Protein AF-A0A838E2X2-F1 (afdb_monomer)

Foldseek 3Di:
DDFWDKFKFFFAAWPDADLQQQWTWTWGQGPVRDTAIEIESHPLDFGLKIKIFTFDWDQDPPPGIHTYGPDIDTDQHQALVSQLRRQQRCQQPLGHSVLSNQQCVVCPSCSLVCLAPPLVCSVVGPPQDPVSSVSRNVSSVLSVLLVVQQVVCVVLVHRSSLSSQLCVQQRSCSVVCCVVALLVCQVRGPPRHLVNSVSSNVSVPHDLPHPSNLVSLLVRLVVVCVVVVDPDDDPVVSVVSSVVVSD

Mean predicted aligned error: 6.91 Å

Secondary structure (DSSP, 8-state):
-PPPEEEEEEEEEEEEE-TTT-EEEEEEEETTS-EEEEEEE-TT--TT-EEEEEEEEEEETTTEEEEEEEEEEEE---SHHHHHHHHTTS-STT--HHHHHHHHHHHGGGHHHHHHH-GGGGGGSTT--HHHHHHHHHHHHHHHHHHHHHHHHHTTT--HHHHHHHHHHHGGGHHHHHHH-TTHHHHHSTT--HHHHHHHHHHTT--TT-HHHHHHHHHHHHHHHHHTT-S---HHHHHHHHHHHH-

Radius of gyration: 22.36 Å; Cα contacts (8 Å, |Δi|>4): 395; chains: 1; bounding box: 57×38×61 Å

pLDDT: mean 89.65, std 6.84, range [52.56, 96.81]

Nearest PDB structures (foldseek):
  3gp8-assembly1_A  TM=7.313E-01  e=3.331E-03  Deinococcus radiodurans R1 = ATCC 13939 = DSM 20539
  3kdf-assembly3_D  TM=8.125E-01  e=1.369E-02  Homo sapiens
  6d6r-assembly1_K  TM=5.137E-01  e=3.383E-01  Homo sapiens
  6h25-assembly1_J  TM=5.020E-01  e=1.317E+00  Homo sapiens

Sequence (247 aa):
MQELDTLTGTIERFLYQSDENGFAVFVLQASNKNTITVKGCLPSIQAGQEVHLKGTWVFHAKFGRQFEAKHCVSILPTTLVGLKKYLGSGLIKGIGPTYAEKLVAYFGTDILSIIEQSPQRLHEIEGIGEKRVEQIATAWKEQKDIANLMVFLQERDITPGLAAKIYKKYRHESIAVLHENPYRIADDIWGIGFKKADEVAIKLGFKLHAPQRVASGILYAISTATQQGHLYVELLDLKKKTLELLE

Solvent-accessible surface area (backbone atoms only — not comparable to full-atom values): 13351 Å² total; per-residue (Å²): 131,86,82,62,50,76,49,54,29,32,30,67,43,74,80,44,74,43,94,70,41,20,39,32,31,30,37,29,39,28,84,86,74,47,77,41,44,35,36,33,56,54,57,89,72,55,31,25,21,38,35,45,32,34,24,47,84,43,76,39,98,90,75,43,72,30,37,40,41,78,42,75,50,77,41,84,46,74,44,67,69,19,38,28,38,38,39,27,64,55,74,31,48,82,28,46,54,70,50,15,48,52,46,37,72,73,47,44,72,48,41,66,58,33,48,72,76,42,33,73,58,54,53,80,41,93,92,40,50,70,73,44,36,54,41,32,40,51,31,46,50,54,52,49,48,52,44,51,50,48,52,62,36,47,79,45,75,41,54,45,36,58,48,45,48,47,39,71,75,43,49,85,45,35,65,58,45,49,72,75,48,32,54,51,49,29,78,76,34,93,96,34,44,62,70,60,20,47,55,51,28,48,54,74,66,52,58,91,80,33,68,68,56,53,52,49,40,47,52,49,50,51,52,53,40,44,75,73,69,43,93,72,76,58,70,69,60,49,51,51,55,25,49,69,70,69,109

Structure (mmCIF, N/CA/C/O backbone):
data_AF-A0A838E2X2-F1
#
_entry.id   AF-A0A838E2X2-F1
#
loop_
_atom_site.group_PDB
_atom_site.id
_atom_site.type_symbol
_atom_site.label_atom_id
_atom_site.label_alt_id
_atom_site.label_comp_id
_atom_site.label_asym_id
_atom_site.label_entity_id
_atom_site.label_seq_id
_atom_site.pdbx_PDB_ins_code
_atom_site.Cartn_x
_atom_site.Cartn_y
_atom_site.Cartn_z
_atom_site.occupancy
_atom_site.B_iso_or_equiv
_atom_site.auth_seq_id
_atom_site.auth_comp_id
_atom_site.auth_asym_id
_atom_site.auth_atom_id
_atom_site.pdbx_PDB_model_num
ATOM 1 N N . MET A 1 1 ? 16.261 -22.387 3.486 1.00 52.56 1 MET A N 1
ATOM 2 C CA . MET A 1 1 ? 15.183 -21.375 3.460 1.00 52.56 1 MET A CA 1
ATOM 3 C C . MET A 1 1 ? 14.820 -21.107 4.914 1.00 52.56 1 MET A C 1
ATOM 5 O O . MET A 1 1 ? 14.514 -22.073 5.595 1.00 52.56 1 MET A O 1
ATOM 9 N N . GLN A 1 2 ? 15.004 -19.888 5.435 1.00 58.94 2 GLN A N 1
ATOM 10 C CA . GLN A 1 2 ? 14.629 -19.584 6.827 1.00 58.94 2 GLN A CA 1
ATOM 11 C C . GLN A 1 2 ? 13.121 -19.785 6.987 1.00 58.94 2 GLN A C 1
ATOM 13 O O . GLN A 1 2 ? 12.348 -19.251 6.191 1.00 58.94 2 GLN A O 1
ATOM 18 N N . GLU A 1 3 ? 12.728 -20.572 7.980 1.00 79.81 3 GLU A N 1
ATOM 19 C CA . GLU A 1 3 ? 11.329 -20.785 8.325 1.00 79.81 3 GLU A CA 1
ATOM 20 C C . GLU A 1 3 ? 10.749 -19.468 8.857 1.00 79.81 3 GLU A C 1
ATOM 22 O O . GLU A 1 3 ? 11.378 -18.789 9.671 1.00 79.81 3 GLU A O 1
ATOM 27 N N . LEU A 1 4 ? 9.606 -19.047 8.311 1.00 89.31 4 LEU A N 1
ATOM 28 C CA . LEU A 1 4 ? 8.936 -17.821 8.737 1.00 89.31 4 LEU A CA 1
ATOM 29 C C . LEU A 1 4 ? 7.942 -18.157 9.840 1.00 89.31 4 LEU A C 1
ATOM 31 O O . LEU A 1 4 ? 7.063 -18.997 9.649 1.00 89.31 4 LEU A O 1
ATOM 35 N N . ASP A 1 5 ? 8.037 -17.434 10.948 1.00 93.31 5 ASP A N 1
ATOM 36 C CA . ASP A 1 5 ? 7.065 -17.503 12.029 1.00 93.31 5 ASP A CA 1
ATOM 37 C C . ASP A 1 5 ? 5.741 -16.863 11.596 1.00 93.31 5 ASP A C 1
ATOM 39 O O . ASP A 1 5 ? 5.721 -15.895 10.826 1.00 93.31 5 ASP A O 1
ATOM 43 N N . THR A 1 6 ? 4.629 -17.370 12.125 1.00 93.06 6 THR A N 1
ATOM 44 C CA . THR A 1 6 ? 3.288 -16.802 11.928 1.00 93.06 6 THR A CA 1
ATOM 45 C C . THR A 1 6 ? 2.804 -16.078 13.174 1.00 93.06 6 THR A C 1
ATOM 47 O O . THR A 1 6 ? 2.962 -16.584 14.286 1.00 93.06 6 THR A O 1
ATOM 50 N N . LEU A 1 7 ? 2.147 -14.932 12.994 1.00 92.62 7 LEU A N 1
ATOM 51 C CA . LEU A 1 7 ? 1.546 -14.173 14.086 1.00 92.62 7 LEU A CA 1
ATOM 52 C C . LEU A 1 7 ? 0.170 -13.629 13.689 1.00 92.62 7 LEU A C 1
ATOM 54 O O . LEU A 1 7 ? 0.051 -12.971 12.660 1.00 92.62 7 LEU A O 1
ATOM 58 N N . THR A 1 8 ? -0.840 -13.850 14.531 1.00 92.81 8 THR A N 1
ATOM 59 C CA . THR A 1 8 ? -2.197 -13.316 14.341 1.00 92.81 8 THR A CA 1
ATOM 60 C C . THR A 1 8 ? -2.595 -12.425 15.512 1.00 92.81 8 THR A C 1
ATOM 62 O O . THR A 1 8 ? -2.266 -12.711 16.668 1.00 92.81 8 THR A O 1
ATOM 65 N N . GLY A 1 9 ? -3.304 -11.336 15.224 1.00 92.88 9 GLY A N 1
ATOM 66 C CA . GLY A 1 9 ? -3.841 -10.448 16.249 1.00 92.88 9 GLY A CA 1
ATOM 67 C C . GLY A 1 9 ? -4.528 -9.217 15.678 1.00 92.88 9 GLY A C 1
ATOM 68 O O . GLY A 1 9 ? -4.594 -9.025 14.466 1.00 92.88 9 GLY A O 1
ATOM 69 N N . THR A 1 10 ? -5.008 -8.350 16.563 1.00 93.44 10 THR A N 1
ATOM 70 C CA . THR A 1 10 ? -5.652 -7.085 16.191 1.00 93.44 10 THR A CA 1
ATOM 71 C C . THR A 1 10 ? -4.668 -5.927 16.297 1.00 93.44 10 THR A C 1
ATOM 73 O O . THR A 1 10 ? -3.952 -5.800 17.290 1.00 93.44 10 THR A O 1
ATOM 76 N N . ILE A 1 11 ? -4.646 -5.041 15.303 1.00 94.31 11 ILE A N 1
ATOM 77 C CA . ILE A 1 11 ? -3.833 -3.823 15.352 1.00 94.31 11 ILE A CA 1
ATOM 78 C C . ILE A 1 11 ? -4.432 -2.882 16.395 1.00 94.31 11 ILE A C 1
ATOM 80 O O . ILE A 1 11 ? -5.553 -2.392 16.248 1.00 94.31 11 ILE A O 1
ATOM 84 N N . GLU A 1 12 ? -3.682 -2.602 17.454 1.00 91.56 12 GLU A N 1
ATOM 85 C CA . GLU A 1 12 ? -4.153 -1.744 18.531 1.00 91.56 12 GLU A CA 1
ATOM 86 C C . GLU A 1 12 ? -3.998 -0.264 18.179 1.00 91.56 12 GLU A C 1
ATOM 88 O O . GLU A 1 12 ? -4.964 0.495 18.304 1.00 91.56 12 GLU A O 1
ATOM 93 N N . ARG A 1 13 ? -2.785 0.118 17.753 1.00 91.56 13 ARG A N 1
ATOM 94 C CA . ARG A 1 13 ? -2.387 1.473 17.350 1.00 91.56 13 ARG A CA 1
ATOM 95 C C . ARG A 1 13 ? -1.086 1.456 16.545 1.00 91.56 13 ARG A C 1
ATOM 97 O O . ARG A 1 13 ? -0.255 0.564 16.727 1.00 91.56 13 ARG A O 1
ATOM 104 N N . PHE A 1 14 ? -0.873 2.484 15.730 1.00 91.81 14 PHE A N 1
ATOM 105 C CA . PHE A 1 14 ? 0.408 2.731 15.068 1.00 91.81 14 PHE A CA 1
ATOM 106 C C . PHE A 1 14 ? 1.337 3.545 15.973 1.00 91.81 14 PHE A C 1
ATOM 108 O O . PHE A 1 14 ? 0.908 4.478 16.647 1.00 91.81 14 PHE A O 1
ATOM 115 N N . LEU A 1 15 ? 2.613 3.169 15.991 1.00 92.06 15 LEU A N 1
ATOM 116 C CA . LEU A 1 15 ? 3.710 3.947 16.573 1.00 92.06 15 LEU A CA 1
ATOM 117 C C . LEU A 1 15 ? 4.358 4.845 15.514 1.00 92.06 15 LEU A C 1
ATOM 119 O O . LEU A 1 15 ? 4.833 5.930 15.829 1.00 92.06 15 LEU A O 1
ATOM 123 N N . TYR A 1 16 ? 4.380 4.376 14.265 1.00 89.81 16 TYR A N 1
ATOM 124 C CA . TYR A 1 16 ? 4.875 5.107 13.108 1.00 89.81 16 TYR A CA 1
ATOM 125 C C . TYR A 1 16 ? 4.226 4.565 11.833 1.00 89.81 16 TYR A C 1
ATOM 127 O O . TYR A 1 16 ? 4.024 3.355 11.709 1.00 89.81 16 TYR A O 1
ATOM 135 N N . GLN A 1 17 ? 3.950 5.442 10.874 1.00 86.62 17 GLN A N 1
ATOM 136 C CA . GLN A 1 17 ? 3.498 5.069 9.540 1.00 86.62 17 GLN A CA 1
ATOM 137 C C . GLN A 1 17 ? 4.117 6.030 8.526 1.00 86.62 17 GLN A C 1
ATOM 139 O O . GLN A 1 17 ? 4.094 7.243 8.720 1.00 86.62 17 GLN A O 1
ATOM 144 N N . SER A 1 18 ? 4.722 5.477 7.479 1.00 82.44 18 SER A N 1
ATOM 145 C CA . SER A 1 18 ? 5.258 6.236 6.356 1.00 82.44 18 SER A CA 1
ATOM 146 C C . SER A 1 18 ? 4.254 6.255 5.213 1.00 82.44 18 SER A C 1
ATOM 148 O O . SER A 1 18 ? 3.871 5.203 4.694 1.00 82.44 18 SER A O 1
ATOM 150 N N . ASP A 1 19 ? 3.923 7.459 4.759 1.00 68.75 19 ASP A N 1
ATOM 151 C CA . ASP A 1 19 ? 3.071 7.684 3.589 1.00 68.75 19 ASP A CA 1
ATOM 152 C C . ASP A 1 19 ? 3.796 7.411 2.255 1.00 68.75 19 ASP A C 1
ATOM 154 O O . ASP A 1 19 ? 3.178 7.420 1.190 1.00 68.75 19 ASP A O 1
ATOM 158 N N . GLU A 1 20 ? 5.116 7.183 2.277 1.00 65.44 20 GLU A N 1
ATOM 159 C CA . GLU A 1 20 ? 5.932 7.074 1.061 1.00 65.44 20 GLU A CA 1
ATOM 160 C C . GLU A 1 20 ? 6.196 5.639 0.613 1.00 65.44 20 GLU A C 1
ATOM 162 O O . GLU A 1 20 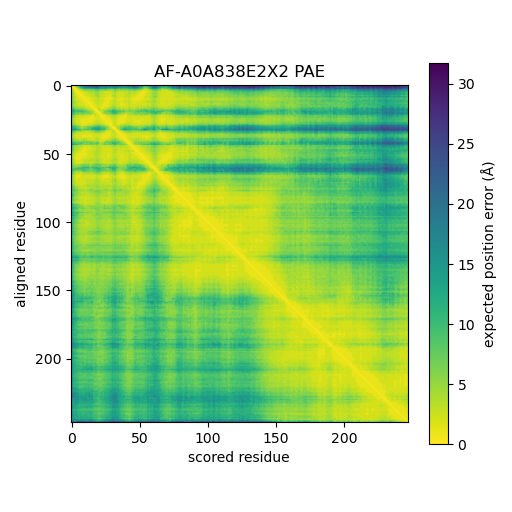? 6.168 5.346 -0.583 1.00 65.44 20 GLU A O 1
ATOM 167 N N . ASN A 1 21 ? 6.499 4.747 1.556 1.00 68.69 21 ASN A N 1
ATOM 168 C CA . ASN A 1 21 ? 6.965 3.390 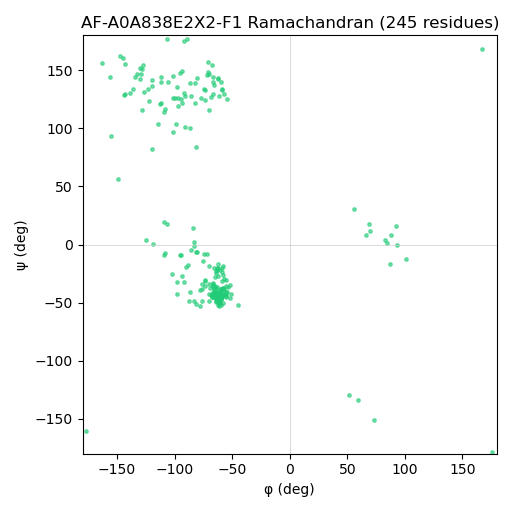1.254 1.00 68.69 21 ASN A CA 1
ATOM 169 C C . ASN A 1 21 ? 6.118 2.292 1.917 1.00 68.69 21 ASN A C 1
ATOM 171 O O . ASN A 1 21 ? 6.447 1.111 1.792 1.00 68.69 21 ASN A O 1
ATOM 175 N N . GLY A 1 22 ? 5.038 2.669 2.612 1.00 75.25 22 GLY A N 1
ATOM 176 C CA . GLY A 1 22 ? 4.169 1.740 3.332 1.00 75.25 22 GLY A CA 1
ATOM 177 C C . GLY A 1 22 ? 4.822 1.118 4.566 1.00 75.25 22 GLY A C 1
ATOM 178 O O . GLY A 1 22 ? 4.283 0.159 5.112 1.00 75.25 22 GLY A O 1
ATOM 179 N N . PHE A 1 23 ? 5.982 1.618 5.007 1.00 85.75 23 PHE A N 1
ATOM 180 C CA . PHE A 1 23 ? 6.610 1.172 6.243 1.00 85.75 23 PHE A CA 1
ATOM 181 C C . PHE A 1 23 ? 5.777 1.610 7.442 1.00 85.75 23 PHE A C 1
ATOM 183 O O . PHE A 1 23 ? 5.477 2.791 7.611 1.00 85.75 23 PHE A O 1
ATOM 190 N N . ALA A 1 24 ? 5.437 0.658 8.298 1.00 90.31 24 ALA A N 1
ATOM 191 C CA . ALA A 1 24 ? 4.687 0.897 9.514 1.00 90.31 24 ALA A CA 1
ATOM 192 C C . ALA A 1 24 ? 5.346 0.185 10.692 1.00 90.31 24 ALA A C 1
ATOM 194 O O . ALA A 1 24 ? 5.907 -0.905 10.556 1.00 90.31 24 ALA A O 1
ATOM 195 N N . VAL A 1 25 ? 5.233 0.807 11.862 1.00 93.06 25 VAL A N 1
ATOM 196 C CA . VAL A 1 25 ? 5.522 0.202 13.159 1.00 93.06 25 VAL A CA 1
ATOM 197 C C . VAL A 1 25 ? 4.257 0.317 13.992 1.00 93.06 25 VAL A C 1
ATOM 199 O O . VAL A 1 25 ? 3.737 1.416 14.176 1.00 93.06 25 VAL A O 1
ATOM 202 N N . PHE A 1 26 ? 3.745 -0.798 14.493 1.00 94.44 26 PHE A N 1
ATOM 203 C CA . PHE A 1 26 ? 2.473 -0.832 15.209 1.00 94.44 26 PHE A CA 1
ATOM 204 C C . PHE A 1 26 ? 2.490 -1.841 16.348 1.00 94.44 26 PHE A C 1
ATOM 206 O O . PHE A 1 26 ? 3.317 -2.753 16.399 1.00 94.44 26 PHE A O 1
ATOM 213 N N . VAL A 1 27 ? 1.562 -1.644 17.278 1.00 94.69 27 VAL A N 1
ATOM 214 C CA . VAL A 1 27 ? 1.317 -2.567 18.382 1.00 94.69 27 VAL A CA 1
ATOM 215 C C . VAL A 1 27 ? 0.217 -3.529 17.958 1.00 94.69 27 VAL A C 1
ATOM 217 O O . VAL A 1 27 ? -0.889 -3.109 17.614 1.00 94.69 27 VAL A O 1
ATOM 220 N N . LEU A 1 28 ? 0.535 -4.818 17.972 1.00 95.06 28 LEU A N 1
ATOM 221 C CA . LEU A 1 28 ? -0.393 -5.909 17.732 1.00 95.06 28 LEU A CA 1
ATOM 222 C C . LEU A 1 28 ? -0.825 -6.510 19.068 1.00 95.06 28 LEU A C 1
ATOM 224 O O . LEU A 1 28 ? 0.012 -6.944 19.858 1.00 95.06 28 LEU A O 1
ATOM 228 N N . GLN A 1 29 ? -2.130 -6.586 19.286 1.00 94.00 29 GLN A N 1
ATOM 229 C CA . GLN A 1 29 ? -2.726 -7.353 20.365 1.00 94.00 29 GLN A CA 1
ATOM 230 C C . GLN A 1 29 ? -2.921 -8.793 19.880 1.00 94.00 29 GLN A C 1
ATOM 232 O O . GLN A 1 29 ? -3.861 -9.082 19.138 1.00 94.00 29 GLN A O 1
ATOM 237 N N . ALA A 1 30 ? -2.017 -9.694 20.263 1.00 88.88 30 ALA A N 1
ATOM 238 C CA . ALA A 1 30 ? -2.098 -11.099 19.880 1.00 88.88 30 ALA A CA 1
ATOM 239 C C . ALA A 1 30 ? -3.255 -11.812 20.596 1.00 88.88 30 ALA A C 1
ATOM 241 O O . ALA A 1 30 ? -3.682 -11.406 21.683 1.00 88.88 30 ALA A O 1
ATOM 242 N N . SER A 1 31 ? -3.729 -12.916 20.013 1.00 77.75 31 SER A N 1
ATOM 243 C CA . SER A 1 31 ? -4.855 -13.707 20.540 1.00 77.75 31 SER A CA 1
ATOM 244 C C . SER A 1 31 ? -4.629 -14.216 21.971 1.00 77.75 31 SER A C 1
ATOM 246 O O . SER A 1 31 ? -5.579 -14.397 22.726 1.00 77.75 31 SER A O 1
ATOM 248 N N . ASN A 1 32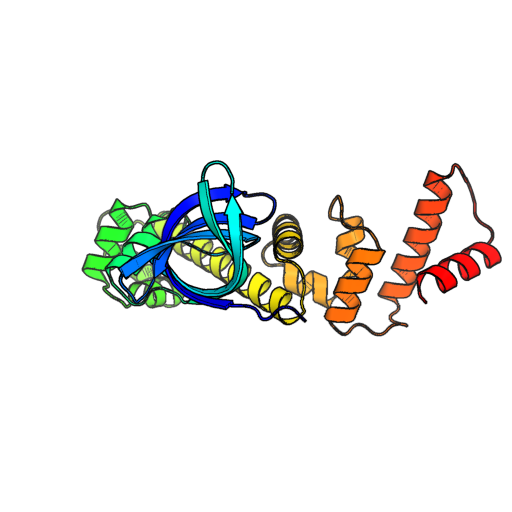 ? -3.369 -14.387 22.384 1.00 80.25 32 ASN A N 1
ATOM 249 C CA . ASN A 1 32 ? -2.974 -14.767 23.746 1.00 80.25 32 ASN A CA 1
ATOM 250 C C . ASN A 1 32 ? -2.885 -13.581 24.732 1.00 80.25 32 ASN A C 1
ATOM 252 O O . ASN A 1 32 ? -2.311 -13.727 25.807 1.00 80.25 32 ASN A O 1
ATOM 256 N N . LYS A 1 33 ? -3.435 -12.415 24.374 1.00 75.50 33 LYS A N 1
ATOM 257 C CA . LYS A 1 33 ? -3.418 -11.162 25.150 1.00 75.50 33 LYS A CA 1
ATOM 258 C C . LYS A 1 33 ? -2.044 -10.503 25.338 1.00 75.50 33 LYS A C 1
ATOM 260 O O . LYS A 1 33 ? -1.966 -9.473 26.005 1.00 75.50 33 LYS A O 1
ATOM 265 N N . ASN A 1 34 ? -0.992 -10.987 24.680 1.00 86.88 34 ASN A N 1
ATOM 266 C CA . ASN A 1 34 ? 0.289 -10.282 24.661 1.00 86.88 34 ASN A CA 1
ATOM 267 C C . ASN A 1 34 ? 0.283 -9.151 23.626 1.00 86.88 34 ASN A C 1
ATOM 269 O O . ASN A 1 34 ? -0.265 -9.296 22.532 1.00 86.88 34 ASN A O 1
ATOM 273 N N . THR A 1 35 ? 0.936 -8.039 23.959 1.00 91.56 35 THR A N 1
ATOM 274 C CA . THR A 1 35 ? 1.209 -6.957 23.012 1.00 91.56 35 THR A CA 1
ATOM 275 C C . THR A 1 35 ? 2.570 -7.174 22.361 1.00 91.56 35 THR A C 1
ATOM 277 O O . THR A 1 35 ? 3.570 -7.451 23.024 1.00 91.56 35 THR A O 1
ATOM 280 N N . ILE A 1 36 ? 2.613 -7.087 21.034 1.00 94.12 36 ILE A N 1
ATOM 2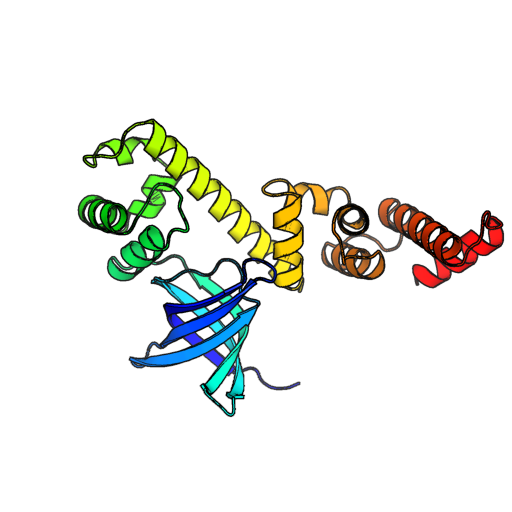81 C CA . ILE A 1 36 ? 3.819 -7.323 20.236 1.00 94.12 36 ILE A CA 1
ATOM 282 C C . ILE A 1 36 ? 4.042 -6.112 19.340 1.00 94.12 36 ILE A C 1
ATOM 284 O O . ILE A 1 36 ? 3.128 -5.661 18.655 1.00 94.12 36 ILE A O 1
ATOM 288 N N . THR A 1 37 ? 5.266 -5.584 19.322 1.00 94.94 37 THR A N 1
ATOM 289 C CA . THR A 1 37 ? 5.634 -4.541 18.358 1.00 94.94 37 THR A CA 1
ATOM 290 C C . THR A 1 37 ? 5.991 -5.190 17.030 1.00 94.94 37 THR A C 1
ATOM 292 O O . THR A 1 37 ? 6.909 -6.009 16.960 1.00 94.94 37 THR A O 1
ATOM 295 N N . VAL A 1 38 ? 5.279 -4.804 15.980 1.00 95.00 38 VAL A N 1
ATOM 296 C CA . VAL A 1 38 ? 5.479 -5.290 14.616 1.00 95.00 38 VAL A CA 1
ATOM 297 C C . VAL A 1 38 ? 6.014 -4.151 13.758 1.00 95.00 38 VAL A C 1
ATOM 299 O O . VAL A 1 38 ? 5.552 -3.016 13.879 1.00 95.00 38 VAL A O 1
ATOM 302 N N . LYS A 1 39 ? 6.971 -4.453 12.879 1.00 93.06 39 LYS A N 1
ATOM 303 C CA . LYS A 1 39 ? 7.435 -3.544 11.827 1.00 93.06 39 LYS A CA 1
ATOM 304 C C . LYS A 1 39 ? 7.413 -4.226 10.462 1.00 93.06 39 LYS A C 1
ATOM 306 O O . LYS A 1 39 ? 7.613 -5.436 10.374 1.00 93.06 39 LYS A O 1
ATOM 311 N N . GLY A 1 40 ? 7.218 -3.453 9.402 1.00 88.38 40 GLY A N 1
ATOM 312 C CA . GLY A 1 40 ? 7.306 -3.948 8.028 1.00 88.38 40 GLY A CA 1
ATOM 313 C C . GLY A 1 40 ? 6.736 -2.963 7.015 1.00 88.38 40 GLY A C 1
ATOM 314 O O . GLY A 1 40 ? 6.066 -2.000 7.385 1.00 88.38 40 GLY A O 1
ATOM 315 N N . CYS A 1 41 ? 6.990 -3.210 5.731 1.00 81.62 41 CYS A N 1
ATOM 316 C CA . CYS A 1 41 ? 6.342 -2.484 4.639 1.00 81.62 41 CYS A CA 1
ATOM 317 C C . CYS A 1 41 ? 4.960 -3.090 4.386 1.00 81.62 41 CYS A C 1
ATOM 319 O O . CYS A 1 41 ? 4.808 -3.963 3.536 1.00 81.62 41 CYS A O 1
ATOM 321 N N . LEU A 1 42 ? 3.975 -2.657 5.167 1.00 79.19 42 LEU A N 1
ATOM 322 C CA . LEU A 1 42 ? 2.604 -3.155 5.161 1.00 79.19 42 LEU A CA 1
ATOM 323 C C . LEU A 1 42 ? 1.652 -1.995 4.819 1.00 79.19 42 LEU A C 1
ATOM 325 O O . LEU A 1 42 ? 1.106 -1.355 5.716 1.00 79.19 42 LEU A O 1
ATOM 329 N N . PRO A 1 43 ? 1.467 -1.658 3.535 1.00 67.94 43 PRO A N 1
ATOM 330 C CA . PRO A 1 43 ? 0.486 -0.666 3.133 1.00 67.94 43 PRO A CA 1
ATOM 331 C C . PRO A 1 43 ? -0.932 -1.184 3.396 1.00 67.94 43 PRO A C 1
ATOM 333 O O . PRO A 1 43 ? -1.184 -2.388 3.405 1.00 67.94 43 PRO A O 1
ATOM 336 N N . SER A 1 44 ? -1.863 -0.251 3.586 1.00 74.75 44 SER A N 1
ATOM 337 C CA . SER A 1 44 ? -3.308 -0.522 3.682 1.00 74.75 44 SER A CA 1
ATOM 338 C C . SER A 1 44 ? -3.784 -1.281 4.922 1.00 74.75 44 SER A C 1
ATOM 340 O O . SER A 1 44 ? -4.914 -1.767 4.937 1.00 74.75 44 SER A O 1
ATOM 342 N N . ILE A 1 45 ? -2.972 -1.340 5.978 1.00 86.56 45 ILE A N 1
ATOM 343 C CA . ILE A 1 45 ? -3.423 -1.788 7.301 1.00 86.56 45 ILE A CA 1
ATOM 344 C C . ILE A 1 45 ? -3.847 -0.608 8.177 1.00 86.56 45 ILE A C 1
ATOM 346 O O . ILE A 1 45 ? -3.320 0.498 8.048 1.00 86.56 45 ILE A O 1
ATOM 350 N N . GLN A 1 46 ? -4.804 -0.850 9.070 1.00 88.31 46 GLN A N 1
ATOM 351 C CA . GLN A 1 46 ? -5.447 0.153 9.915 1.00 88.31 46 GLN A CA 1
ATOM 352 C C . GLN A 1 46 ? -5.756 -0.397 11.310 1.00 88.31 46 GLN A C 1
ATOM 354 O O . GLN A 1 46 ? -5.920 -1.602 11.508 1.00 88.31 46 GLN A O 1
ATOM 359 N N . ALA A 1 47 ? -5.848 0.498 12.294 1.00 91.81 47 ALA A N 1
ATOM 360 C CA . ALA A 1 47 ? -6.155 0.118 13.666 1.00 91.81 47 ALA A CA 1
ATOM 361 C C . ALA A 1 47 ? -7.548 -0.523 13.744 1.00 91.81 47 ALA A C 1
ATOM 363 O O . ALA A 1 47 ? -8.472 -0.120 13.043 1.00 91.81 47 ALA A O 1
ATOM 364 N N . GLY A 1 48 ? -7.694 -1.529 14.602 1.00 89.56 48 GLY A N 1
ATOM 365 C CA . GLY A 1 48 ? -8.918 -2.316 14.728 1.00 89.56 48 GLY A CA 1
ATOM 366 C C . GLY A 1 48 ? -9.020 -3.502 13.769 1.00 89.56 48 GLY A C 1
ATOM 367 O O . GLY A 1 48 ? -9.807 -4.398 14.058 1.00 89.56 48 GLY A O 1
ATOM 368 N N . GLN A 1 49 ? -8.224 -3.563 12.694 1.00 91.44 49 GLN A N 1
ATOM 369 C CA . GLN A 1 49 ? -8.180 -4.738 11.818 1.00 91.44 49 GLN A CA 1
ATOM 370 C C . GLN A 1 49 ? -7.484 -5.918 12.493 1.00 91.44 49 GLN A C 1
ATOM 372 O O . GLN A 1 49 ? -6.513 -5.744 13.236 1.00 91.44 49 GLN A O 1
ATOM 377 N N . GLU A 1 50 ? -7.952 -7.121 12.181 1.00 92.06 50 GLU A N 1
ATOM 378 C CA . GLU A 1 50 ? -7.199 -8.344 12.434 1.00 92.06 50 GLU A CA 1
ATOM 379 C C . GLU A 1 50 ? -6.195 -8.564 11.299 1.00 92.06 50 GLU A C 1
ATOM 381 O O . GLU A 1 50 ? -6.504 -8.323 10.130 1.00 92.06 50 GLU A O 1
ATOM 386 N N . VAL A 1 51 ? -4.983 -9.000 11.637 1.00 91.75 51 VAL A N 1
ATOM 387 C CA . VAL A 1 51 ? -3.934 -9.305 10.664 1.00 91.75 51 VAL A CA 1
ATOM 388 C C . VAL A 1 51 ? -3.317 -10.671 10.915 1.00 91.75 51 VAL A C 1
ATOM 390 O O . VAL A 1 51 ? -3.086 -11.061 12.058 1.00 91.75 51 VAL A O 1
ATOM 393 N N . HIS A 1 52 ? -3.007 -11.355 9.819 1.00 91.38 52 HIS A N 1
ATOM 394 C CA . HIS A 1 52 ? -2.241 -12.592 9.766 1.00 91.38 52 HIS A CA 1
ATOM 395 C C . HIS A 1 52 ? -0.881 -12.286 9.147 1.00 91.38 52 HIS A C 1
ATOM 397 O O . HIS A 1 52 ? -0.782 -11.901 7.980 1.00 91.38 52 HIS A O 1
ATOM 403 N N . LEU A 1 53 ? 0.172 -12.430 9.939 1.00 91.88 53 LEU A N 1
ATOM 404 C CA . LEU A 1 53 ? 1.525 -12.027 9.589 1.00 91.88 53 LEU A CA 1
ATOM 405 C C . LEU A 1 53 ? 2.418 -13.251 9.409 1.00 91.88 53 LEU A C 1
ATOM 407 O O . LEU A 1 53 ? 2.317 -14.212 10.170 1.00 91.88 53 LEU A O 1
ATOM 411 N N . LYS A 1 54 ? 3.342 -13.178 8.448 1.00 91.25 54 LYS A N 1
ATOM 412 C CA . LYS A 1 54 ? 4.493 -14.088 8.344 1.00 91.25 54 LYS A CA 1
ATOM 413 C C . LYS A 1 54 ? 5.778 -13.284 8.337 1.00 91.25 54 LYS A C 1
ATOM 415 O O . LYS A 1 54 ? 5.874 -12.283 7.621 1.00 91.25 54 LYS A O 1
ATOM 420 N N . GLY A 1 55 ? 6.764 -13.699 9.118 1.00 92.88 55 GLY A N 1
ATOM 421 C CA . GLY A 1 55 ? 7.948 -12.881 9.337 1.00 92.88 55 GLY A CA 1
ATOM 422 C C . GLY A 1 55 ? 9.003 -13.542 10.202 1.00 92.88 55 GLY A C 1
ATOM 423 O O . GLY A 1 55 ? 9.041 -14.759 10.344 1.00 92.88 55 GLY A O 1
ATOM 424 N N . THR A 1 56 ? 9.883 -12.714 10.751 1.00 94.25 56 THR A N 1
ATOM 425 C CA . THR A 1 56 ? 10.998 -13.150 11.596 1.00 94.25 56 THR A CA 1
ATOM 426 C C . THR A 1 56 ? 11.101 -12.275 12.834 1.00 94.25 56 THR A C 1
ATOM 428 O O . THR A 1 56 ? 10.888 -11.061 12.774 1.00 94.25 56 THR A O 1
ATOM 431 N N . TRP A 1 57 ? 11.478 -12.867 13.963 1.00 93.75 57 TRP A N 1
ATOM 432 C CA . TRP A 1 57 ? 11.806 -12.101 15.160 1.00 93.75 57 TRP A CA 1
ATOM 433 C C . TRP A 1 57 ? 13.150 -11.401 15.011 1.00 93.75 57 TRP A C 1
ATOM 435 O O . TRP A 1 57 ? 14.150 -12.011 14.639 1.00 93.75 57 TRP A O 1
ATOM 445 N N . VAL A 1 58 ? 13.176 -10.119 15.358 1.00 92.12 58 VAL A N 1
ATOM 446 C CA . VAL A 1 58 ? 14.385 -9.299 15.354 1.00 92.12 58 VAL A CA 1
ATOM 447 C C . VAL A 1 58 ? 14.524 -8.575 16.684 1.00 92.12 58 VAL A C 1
ATOM 449 O O . VAL A 1 58 ? 13.540 -8.289 17.369 1.00 92.12 58 VAL A O 1
ATOM 452 N N . PHE A 1 59 ? 15.760 -8.275 17.063 1.00 88.75 59 PHE A N 1
ATOM 453 C CA . PHE A 1 59 ? 16.051 -7.522 18.274 1.00 88.75 59 PHE A CA 1
ATOM 454 C C . PHE A 1 59 ? 16.605 -6.149 17.905 1.00 88.75 59 PHE A C 1
ATOM 456 O O . PHE A 1 59 ? 17.617 -6.045 17.215 1.00 88.75 59 PHE A O 1
ATOM 463 N N . HIS A 1 60 ? 15.942 -5.090 18.363 1.00 81.88 60 HIS A N 1
ATOM 464 C CA . HIS A 1 60 ? 16.405 -3.719 18.193 1.00 81.88 60 HIS A CA 1
ATOM 465 C C . HIS A 1 60 ? 17.047 -3.227 19.491 1.00 81.88 60 HIS A C 1
ATOM 467 O O . HIS A 1 60 ? 16.393 -3.218 20.532 1.00 81.88 60 HIS A O 1
ATOM 473 N N . ALA A 1 61 ? 18.286 -2.730 19.429 1.00 77.94 61 ALA A N 1
ATOM 474 C CA . ALA A 1 61 ? 19.059 -2.325 20.611 1.00 77.94 61 ALA A CA 1
ATOM 475 C C . ALA A 1 61 ? 18.315 -1.351 21.552 1.00 77.94 61 ALA A C 1
ATOM 477 O O . ALA A 1 61 ? 18.454 -1.438 22.766 1.00 77.94 61 ALA A O 1
ATOM 478 N N . LYS A 1 62 ? 17.493 -0.448 20.995 1.00 78.06 62 LYS A N 1
ATOM 479 C CA . LYS A 1 62 ? 16.706 0.543 21.757 1.00 78.06 62 LYS A CA 1
ATOM 480 C C . LYS A 1 62 ? 15.274 0.110 22.103 1.00 78.06 62 LYS A C 1
ATOM 482 O O . LYS A 1 62 ? 14.709 0.617 23.062 1.00 78.06 62 LYS A O 1
ATOM 487 N N . PHE A 1 63 ? 14.664 -0.766 21.304 1.00 75.56 63 PHE A N 1
ATOM 488 C CA . PHE A 1 63 ? 13.215 -1.038 21.365 1.00 75.56 63 PHE A CA 1
ATOM 489 C C . PHE A 1 63 ? 12.891 -2.494 21.720 1.00 75.56 63 PHE A C 1
ATOM 491 O O . PHE A 1 63 ? 11.722 -2.858 21.815 1.00 75.56 63 PHE A O 1
ATOM 498 N N . GLY A 1 64 ? 13.915 -3.321 21.937 1.00 85.50 64 GLY A N 1
ATOM 499 C CA . GLY A 1 64 ? 13.769 -4.717 22.318 1.00 85.50 64 GLY A CA 1
ATOM 500 C C . GLY A 1 64 ? 13.296 -5.605 21.170 1.00 85.50 64 GLY A C 1
ATOM 501 O O . GLY A 1 64 ? 13.595 -5.368 19.996 1.00 85.50 64 GLY A O 1
ATOM 502 N N . ARG A 1 65 ? 12.583 -6.673 21.530 1.00 90.88 65 ARG A N 1
ATOM 503 C CA . ARG A 1 65 ? 12.114 -7.704 20.602 1.00 90.88 65 ARG A CA 1
ATOM 504 C C . ARG A 1 65 ? 10.947 -7.185 19.759 1.00 90.88 65 ARG A C 1
ATOM 506 O O . ARG A 1 65 ? 9.922 -6.773 20.295 1.00 90.88 65 ARG A O 1
ATOM 513 N N . GLN A 1 66 ? 11.096 -7.262 18.443 1.00 94.25 66 GLN A N 1
ATOM 514 C CA . GLN A 1 66 ? 10.085 -6.873 17.463 1.00 94.25 66 GLN A CA 1
ATOM 515 C C . GLN A 1 66 ? 9.849 -8.011 16.472 1.00 94.25 66 GLN A C 1
ATOM 517 O O . GLN A 1 66 ? 10.731 -8.837 16.229 1.00 94.25 66 GLN A O 1
ATOM 522 N N . PHE A 1 67 ? 8.661 -8.039 15.883 1.00 94.38 67 PHE A N 1
ATOM 523 C CA . PHE A 1 67 ? 8.350 -8.931 14.778 1.00 94.38 67 PHE A CA 1
ATOM 524 C C . PHE A 1 67 ? 8.506 -8.176 13.457 1.00 94.38 67 PHE A C 1
ATOM 526 O O . PHE A 1 67 ? 7.830 -7.172 13.231 1.00 94.38 67 PHE A O 1
ATOM 533 N N . GLU A 1 68 ? 9.409 -8.625 12.591 1.00 94.06 68 GLU A N 1
ATOM 534 C CA . GLU A 1 68 ? 9.568 -8.072 11.248 1.00 94.06 68 GLU A CA 1
ATOM 535 C C . GLU A 1 68 ? 8.687 -8.849 10.269 1.00 94.06 68 GLU A C 1
ATOM 537 O O . GLU A 1 68 ? 9.013 -9.965 9.859 1.00 94.06 68 GLU A O 1
ATOM 542 N N . ALA A 1 69 ? 7.541 -8.264 9.926 1.00 91.94 69 ALA A N 1
ATOM 543 C CA . ALA A 1 69 ? 6.571 -8.857 9.022 1.00 91.94 69 ALA A CA 1
ATOM 544 C C . ALA A 1 69 ? 7.033 -8.715 7.566 1.00 91.94 69 ALA A C 1
ATOM 546 O O . ALA A 1 69 ? 7.294 -7.611 7.082 1.00 91.94 69 ALA A O 1
ATOM 547 N N . LYS A 1 70 ? 7.092 -9.849 6.865 1.00 85.12 70 LYS A N 1
ATOM 548 C CA . LYS A 1 70 ? 7.375 -9.932 5.424 1.00 85.12 70 LYS A CA 1
ATOM 549 C C . LYS A 1 70 ? 6.097 -10.069 4.603 1.00 85.12 70 LYS A C 1
ATOM 551 O O . LYS A 1 70 ? 6.022 -9.537 3.502 1.00 85.12 70 LYS A O 1
ATOM 556 N N . HIS A 1 71 ? 5.091 -10.734 5.165 1.00 83.06 71 HIS A N 1
ATOM 557 C CA . HIS A 1 71 ? 3.758 -10.852 4.583 1.00 83.06 71 HIS A CA 1
ATOM 558 C C . HIS A 1 71 ? 2.703 -10.470 5.616 1.00 83.06 71 HIS A C 1
ATOM 560 O O . HIS A 1 71 ? 2.870 -10.735 6.810 1.00 83.06 71 HIS A O 1
ATOM 566 N N . CYS A 1 72 ? 1.616 -9.870 5.143 1.00 85.62 72 CYS A N 1
ATOM 567 C CA . CYS A 1 72 ? 0.471 -9.486 5.951 1.00 85.62 72 CYS A CA 1
ATOM 568 C C . CYS A 1 72 ? -0.801 -9.677 5.136 1.00 85.62 72 CYS A C 1
ATOM 570 O O . CYS A 1 72 ? -0.900 -9.153 4.031 1.00 85.62 72 CYS A O 1
ATOM 572 N N . VAL A 1 73 ? -1.764 -10.384 5.713 1.00 83.88 73 VAL A N 1
ATOM 573 C CA . VAL A 1 73 ? -3.146 -10.419 5.240 1.00 83.88 73 VAL A CA 1
ATOM 574 C C . VAL A 1 73 ? -3.994 -9.726 6.296 1.00 83.88 73 VAL A C 1
ATOM 576 O O . VAL A 1 73 ? -3.983 -10.145 7.454 1.00 83.88 73 VAL A O 1
ATOM 579 N N . SER A 1 74 ? -4.700 -8.662 5.920 1.00 87.19 74 SER A N 1
ATOM 580 C CA . SER A 1 74 ? -5.605 -7.939 6.813 1.00 87.19 74 SER A CA 1
ATOM 581 C C . SER A 1 74 ? -7.057 -8.315 6.552 1.00 87.19 74 SER A C 1
ATOM 583 O O . SER A 1 74 ? -7.466 -8.571 5.421 1.00 87.19 74 SER A O 1
ATOM 585 N N . ILE A 1 75 ? -7.840 -8.344 7.625 1.00 87.31 75 ILE A N 1
ATOM 586 C CA . ILE A 1 75 ? -9.269 -8.640 7.604 1.00 87.31 75 ILE A CA 1
ATOM 587 C C . ILE A 1 75 ? -9.999 -7.419 8.161 1.00 87.31 75 ILE A C 1
ATOM 589 O O . ILE A 1 75 ? -9.573 -6.812 9.152 1.00 87.31 75 ILE A O 1
ATOM 593 N N . LEU A 1 76 ? -11.092 -7.028 7.503 1.00 88.06 76 LEU A N 1
ATOM 594 C CA . LEU A 1 76 ? -11.958 -5.965 8.005 1.00 88.06 76 LEU A CA 1
ATOM 595 C C . LEU A 1 76 ? -12.512 -6.343 9.388 1.00 88.06 76 LEU A C 1
ATOM 597 O O . LEU A 1 76 ? -12.861 -7.502 9.617 1.00 88.06 76 LEU A O 1
ATOM 601 N N . PRO A 1 77 ? -12.598 -5.387 10.326 1.00 88.81 77 PRO A N 1
ATOM 602 C CA . PRO A 1 77 ? -13.086 -5.678 11.662 1.00 88.81 77 PRO A CA 1
ATOM 603 C C . PRO A 1 77 ? -14.560 -6.073 11.643 1.00 88.81 77 PRO A C 1
ATOM 605 O O . PRO A 1 77 ? -15.385 -5.412 11.020 1.00 88.81 77 PRO A O 1
ATOM 608 N N . THR A 1 78 ? -14.894 -7.099 12.418 1.00 89.12 78 THR A N 1
ATOM 609 C CA . THR A 1 78 ? -16.276 -7.549 12.654 1.00 89.12 78 THR A CA 1
ATOM 610 C C . THR A 1 78 ? -16.766 -7.221 14.065 1.00 89.12 78 THR A C 1
ATOM 612 O O . THR A 1 78 ? -17.941 -7.387 14.376 1.00 89.12 78 THR A O 1
ATOM 615 N N . THR A 1 79 ? -15.883 -6.731 14.940 1.00 91.94 79 THR A N 1
ATOM 616 C CA . THR A 1 79 ? -16.224 -6.357 16.319 1.00 91.94 79 THR A CA 1
ATOM 617 C C . THR A 1 79 ? -16.534 -4.868 16.423 1.00 91.94 79 THR A C 1
ATOM 619 O O . THR A 1 79 ? -15.901 -4.051 15.758 1.00 91.94 79 THR A O 1
ATOM 622 N N . LEU A 1 80 ? -17.445 -4.480 17.322 1.00 94.00 80 LEU A N 1
ATOM 623 C CA . LEU A 1 80 ? -17.794 -3.066 17.537 1.00 94.00 80 LEU A CA 1
ATOM 624 C C . LEU A 1 80 ? -16.573 -2.210 17.915 1.00 94.00 80 LEU A C 1
ATOM 626 O O . LEU A 1 80 ? -16.436 -1.078 17.460 1.00 94.00 80 LEU A O 1
ATOM 630 N N . VAL A 1 81 ? -15.659 -2.754 18.726 1.00 91.81 81 VAL A N 1
ATOM 631 C CA . VAL A 1 81 ? -14.418 -2.061 19.112 1.00 91.81 81 VAL A CA 1
ATOM 632 C C . VAL A 1 81 ? -13.495 -1.884 17.905 1.00 91.81 81 VAL A C 1
ATOM 634 O O . VAL A 1 81 ? -12.968 -0.790 17.698 1.00 91.81 81 VAL A O 1
ATOM 637 N N . GLY A 1 82 ? -13.320 -2.932 17.094 1.00 91.38 82 GLY A N 1
ATOM 638 C CA . GLY A 1 82 ? -12.519 -2.873 15.873 1.00 91.38 82 GLY A CA 1
ATOM 639 C C . GLY A 1 82 ? -13.099 -1.893 14.855 1.00 91.38 82 GLY A C 1
ATOM 640 O O . GLY A 1 82 ? -12.367 -1.067 14.323 1.00 91.38 82 GLY A O 1
ATOM 641 N N . LEU A 1 83 ? -14.420 -1.915 14.658 1.00 94.44 83 LEU A N 1
ATOM 642 C CA . LEU A 1 83 ? -15.140 -1.015 13.756 1.00 94.44 83 LEU A CA 1
ATOM 643 C C . LEU A 1 83 ? -14.980 0.450 14.164 1.00 94.44 83 LEU A C 1
ATOM 645 O O . LEU A 1 83 ? -14.665 1.282 13.317 1.00 94.44 83 LEU A O 1
ATOM 649 N N . LYS A 1 84 ? -15.114 0.770 15.460 1.00 94.44 84 LYS A N 1
ATOM 650 C CA . LYS A 1 84 ? -14.887 2.136 15.965 1.00 94.44 84 LYS A CA 1
ATOM 651 C C . LYS A 1 84 ? -13.464 2.613 15.684 1.00 94.44 84 LYS A C 1
ATOM 653 O O . LYS A 1 84 ? -13.283 3.724 15.193 1.00 94.44 84 LYS A O 1
ATOM 658 N N . LYS A 1 85 ? -12.460 1.774 15.969 1.00 92.94 85 LYS A N 1
ATOM 659 C CA . LYS A 1 85 ? -11.048 2.104 15.712 1.00 92.94 85 LYS A CA 1
ATOM 660 C C . LYS A 1 85 ? -10.762 2.287 14.224 1.00 92.94 85 LYS A C 1
ATOM 662 O O . LYS A 1 85 ? -10.067 3.227 13.861 1.00 92.94 85 LYS A O 1
ATOM 667 N N . TYR A 1 86 ? -11.313 1.415 13.390 1.00 92.50 86 TYR A N 1
ATOM 668 C CA . TYR A 1 86 ? -11.086 1.413 11.952 1.00 92.50 86 TYR A CA 1
ATOM 669 C C . TYR A 1 86 ? -11.736 2.610 11.259 1.00 92.50 86 TYR A C 1
ATOM 671 O O . TYR A 1 86 ? -11.076 3.328 10.519 1.00 92.50 86 TYR A O 1
ATOM 679 N N . LEU A 1 87 ? -13.009 2.881 11.553 1.00 93.56 87 LEU A N 1
ATOM 680 C CA . LEU A 1 87 ? -13.715 4.047 11.019 1.00 93.56 87 LEU A CA 1
ATOM 681 C C . LEU A 1 87 ? -13.134 5.362 11.561 1.00 93.56 87 LEU A C 1
ATOM 683 O O . LEU A 1 87 ? -13.069 6.354 10.844 1.00 93.56 87 LEU A O 1
ATOM 687 N N . GLY A 1 88 ? -12.701 5.369 12.825 1.00 92.12 88 GLY A N 1
ATOM 688 C CA . GLY A 1 88 ? -12.128 6.535 13.493 1.00 92.12 88 GLY A CA 1
ATOM 689 C C . GLY A 1 88 ? -10.641 6.769 13.222 1.00 92.12 88 GLY A C 1
ATOM 690 O O . GLY A 1 88 ? -10.099 7.747 13.735 1.00 92.12 88 GLY A O 1
ATOM 691 N N . SER A 1 89 ? -9.969 5.913 12.441 1.00 88.38 89 SER A N 1
ATOM 692 C CA . SER A 1 89 ? -8.522 6.020 12.200 1.00 88.38 89 SER A CA 1
ATOM 693 C C . SER A 1 89 ? -8.132 7.198 11.303 1.00 88.38 89 SER A C 1
ATOM 695 O O . SER A 1 89 ? -6.948 7.481 11.142 1.00 88.38 89 SER A O 1
ATOM 697 N N . GLY A 1 90 ? -9.116 7.879 10.707 1.00 85.19 90 GLY A N 1
ATOM 698 C CA . GLY A 1 90 ? -8.899 8.928 9.713 1.00 85.19 90 GLY A CA 1
ATOM 699 C C . GLY A 1 90 ? -8.722 8.399 8.288 1.00 85.19 90 GLY A C 1
ATOM 700 O O . GLY A 1 90 ? -8.558 9.200 7.372 1.00 85.19 90 GLY A O 1
ATOM 701 N N . LEU A 1 91 ? -8.807 7.078 8.091 1.00 83.94 91 LEU A N 1
ATOM 702 C CA . LEU A 1 91 ? -8.761 6.436 6.777 1.00 83.94 91 LEU A CA 1
ATOM 703 C C . LEU A 1 91 ? -9.879 6.925 5.850 1.00 83.94 91 LEU A C 1
ATOM 705 O O . LEU A 1 91 ? -9.651 7.214 4.680 1.00 83.94 91 LEU A O 1
ATOM 709 N N . ILE A 1 92 ? -11.097 7.014 6.385 1.00 90.38 92 ILE A N 1
ATOM 710 C CA . ILE A 1 92 ? -12.278 7.429 5.633 1.00 90.38 92 ILE A CA 1
ATOM 711 C C . ILE A 1 92 ? -12.518 8.900 5.930 1.00 90.38 92 ILE A C 1
ATOM 713 O O . ILE A 1 92 ? -13.018 9.279 6.995 1.00 90.38 92 ILE A O 1
ATOM 717 N N . LYS A 1 93 ? -12.166 9.754 4.968 1.00 89.19 93 LYS A N 1
ATOM 718 C CA . LYS A 1 93 ? -12.406 11.190 5.084 1.00 89.19 93 LYS A CA 1
ATOM 719 C C . LYS A 1 93 ? -13.899 11.445 5.318 1.00 89.19 93 LYS A C 1
ATOM 721 O O . LYS A 1 93 ? -14.747 10.946 4.589 1.00 89.19 93 LYS A O 1
ATOM 726 N N . GLY A 1 94 ? -14.212 12.235 6.342 1.00 90.75 94 GLY A N 1
ATOM 727 C CA . GLY A 1 94 ? -15.591 12.487 6.770 1.00 90.75 94 GLY A CA 1
ATOM 728 C C . GLY A 1 94 ? -16.027 11.681 7.997 1.00 90.75 94 GLY A C 1
ATOM 729 O O . GLY A 1 94 ? -17.024 12.057 8.613 1.00 90.75 94 GLY A O 1
ATOM 730 N N . ILE A 1 95 ? -15.257 10.666 8.417 1.00 94.56 95 ILE A N 1
ATOM 731 C CA . ILE A 1 95 ? -15.483 9.933 9.669 1.00 94.56 95 ILE A CA 1
ATOM 732 C C . ILE A 1 95 ? -14.322 10.184 10.636 1.00 94.56 95 ILE A C 1
ATOM 734 O O . ILE A 1 95 ? -13.226 9.655 10.492 1.00 94.56 95 ILE A O 1
ATOM 738 N N . GLY A 1 96 ? -14.570 11.028 11.639 1.00 93.06 96 GLY A N 1
ATOM 739 C CA . GLY A 1 96 ? -13.691 11.164 12.803 1.00 93.06 96 GLY A CA 1
ATOM 740 C C . GLY A 1 96 ? -14.115 10.235 13.949 1.00 93.06 96 GLY A C 1
ATOM 741 O O . GLY A 1 96 ? -15.192 9.637 13.869 1.00 93.06 96 GLY A O 1
ATOM 742 N N . PRO A 1 97 ? -13.347 10.173 15.054 1.00 93.44 97 PRO A N 1
ATOM 743 C CA . PRO A 1 97 ? -13.647 9.312 16.204 1.00 93.44 97 PRO A CA 1
ATOM 744 C C . PRO A 1 97 ? -15.086 9.452 16.724 1.00 93.44 97 PRO A C 1
ATOM 746 O O . PRO A 1 97 ? -15.769 8.457 16.940 1.00 93.44 97 PRO A O 1
ATOM 749 N N . THR A 1 98 ? -15.596 10.684 16.818 1.00 94.75 98 THR A N 1
ATOM 750 C CA . THR A 1 98 ? -16.971 10.955 17.269 1.00 94.75 98 THR A CA 1
ATOM 751 C C . THR A 1 98 ? -18.029 10.372 16.330 1.00 94.75 98 THR A C 1
ATOM 753 O O . THR A 1 98 ? -19.014 9.798 16.786 1.00 94.75 98 THR A O 1
ATOM 756 N N . TYR A 1 99 ? -17.849 10.497 15.011 1.00 94.56 99 TYR A N 1
ATOM 757 C CA . TYR A 1 99 ? -18.798 9.920 14.054 1.00 94.56 99 TYR A CA 1
ATOM 758 C C . TYR A 1 99 ? -18.665 8.405 13.983 1.00 94.56 99 TYR A C 1
ATOM 760 O O . TYR A 1 99 ? -19.684 7.734 13.885 1.00 94.56 99 TYR A O 1
ATOM 768 N N . ALA A 1 100 ? -17.453 7.860 14.101 1.00 95.50 100 ALA A N 1
ATOM 769 C CA . ALA A 1 100 ? -17.243 6.420 14.195 1.00 95.50 100 ALA A CA 1
ATOM 770 C C . ALA A 1 100 ? -18.012 5.822 15.383 1.00 95.50 100 ALA A C 1
ATOM 772 O O . ALA A 1 100 ? -18.682 4.803 15.235 1.00 95.50 100 ALA A O 1
ATOM 773 N N . GLU A 1 101 ? -17.987 6.481 16.545 1.00 95.75 101 GLU A N 1
ATOM 774 C CA . GLU A 1 101 ? -18.771 6.060 17.707 1.00 95.75 101 GLU A CA 1
ATOM 775 C C . GLU A 1 101 ? -20.276 6.075 17.440 1.00 95.75 101 GLU A C 1
ATOM 777 O O . GLU A 1 101 ? -20.933 5.068 17.709 1.00 95.75 101 GLU A O 1
ATOM 782 N N . LYS A 1 102 ? -20.809 7.172 16.883 1.00 96.12 102 LYS A N 1
ATOM 783 C CA . LYS A 1 102 ? -22.239 7.297 16.549 1.00 96.12 102 LYS A CA 1
ATOM 784 C C . LYS A 1 102 ? -22.684 6.255 15.520 1.00 96.12 102 LYS A C 1
ATOM 786 O O . LYS A 1 102 ? -23.697 5.591 15.713 1.00 96.12 102 LYS A O 1
ATOM 791 N N . LEU A 1 103 ? -21.909 6.095 14.450 1.00 96.19 103 LEU A N 1
ATOM 792 C CA . LEU A 1 103 ? -22.195 5.169 13.357 1.00 96.19 103 LEU A CA 1
ATOM 793 C C . LEU A 1 103 ? -22.226 3.725 13.846 1.00 96.19 103 LEU A C 1
ATOM 795 O O . LEU A 1 103 ? -23.178 3.009 13.561 1.00 96.19 103 LEU A O 1
ATOM 799 N N . VAL A 1 104 ? -21.227 3.309 14.627 1.00 96.62 104 VAL A N 1
ATOM 800 C CA . VAL A 1 104 ? -21.187 1.946 15.175 1.00 96.62 104 VAL A CA 1
ATOM 801 C C . VAL A 1 104 ? -22.265 1.740 16.239 1.00 96.62 104 VAL A C 1
ATOM 803 O O . VAL A 1 104 ? -22.802 0.644 16.344 1.00 96.62 104 VAL A O 1
ATOM 806 N N . ALA A 1 105 ? -22.609 2.763 17.027 1.00 96.31 105 ALA A N 1
ATOM 807 C CA . ALA A 1 105 ? -23.691 2.654 18.007 1.00 96.31 105 ALA A CA 1
ATOM 808 C C . ALA A 1 105 ? -25.064 2.449 17.347 1.00 96.31 105 ALA A C 1
ATOM 810 O O . ALA A 1 105 ? -25.887 1.717 17.887 1.00 96.31 105 ALA A O 1
ATOM 811 N N . TYR A 1 106 ? -25.296 3.077 16.194 1.00 96.81 106 TYR A N 1
ATOM 812 C CA . TYR A 1 106 ? -26.575 3.013 15.491 1.00 96.81 106 TYR A CA 1
ATOM 813 C C . TYR A 1 106 ? -26.673 1.817 14.533 1.00 96.81 106 TYR A C 1
ATOM 815 O O . TYR A 1 106 ? -27.647 1.074 14.563 1.00 96.81 106 TYR A O 1
ATOM 823 N N . PHE A 1 107 ? -25.652 1.606 13.698 1.00 96.38 107 PHE A N 1
ATOM 824 C CA . PHE A 1 107 ? -25.643 0.570 12.659 1.00 96.38 107 PHE A CA 1
ATOM 825 C C . PHE A 1 107 ? -24.971 -0.738 13.088 1.00 96.38 107 PHE A C 1
ATOM 827 O O . PHE A 1 107 ? -25.019 -1.727 12.359 1.00 96.38 107 PHE A O 1
ATOM 834 N N . GLY A 1 108 ? -24.319 -0.762 14.252 1.00 95.88 108 GLY A N 1
ATOM 835 C CA . GLY A 1 108 ? -23.669 -1.959 14.769 1.00 95.88 108 GLY A CA 1
ATOM 836 C C . GLY A 1 108 ? -22.591 -2.497 13.829 1.00 95.88 108 GLY A C 1
ATOM 837 O O . GLY A 1 108 ? -21.742 -1.758 13.323 1.00 95.88 108 GLY A O 1
ATOM 838 N N . THR A 1 109 ? -22.619 -3.811 13.615 1.00 94.94 109 THR A N 1
ATOM 839 C CA . THR A 1 109 ? -21.666 -4.536 12.765 1.00 94.94 109 THR A CA 1
ATOM 840 C C . THR A 1 109 ? -21.910 -4.355 11.269 1.00 94.94 109 THR A C 1
ATOM 842 O O . THR A 1 109 ? -21.012 -4.632 10.478 1.00 94.94 109 THR A O 1
ATOM 845 N N . ASP A 1 110 ? -23.075 -3.832 10.879 1.00 95.69 110 ASP A N 1
ATOM 846 C CA . ASP A 1 110 ? -23.475 -3.697 9.474 1.00 95.69 110 ASP A CA 1
ATOM 847 C C . ASP A 1 110 ? -22.959 -2.406 8.826 1.00 95.69 110 ASP A C 1
ATOM 849 O O . ASP A 1 110 ? -23.121 -2.197 7.625 1.00 95.69 110 ASP A O 1
ATOM 853 N N . ILE A 1 111 ? -22.310 -1.529 9.601 1.00 95.88 111 ILE A N 1
ATOM 854 C CA . ILE A 1 111 ? -21.887 -0.200 9.149 1.00 95.88 111 ILE A CA 1
ATOM 855 C C . ILE A 1 111 ? -21.036 -0.227 7.872 1.00 95.88 111 ILE A C 1
ATOM 857 O O . ILE A 1 111 ? -21.246 0.602 6.990 1.00 95.88 111 ILE A O 1
ATOM 861 N N . LEU A 1 112 ? -20.100 -1.172 7.731 1.00 94.00 112 LEU A N 1
ATOM 862 C CA . LEU A 1 112 ? -19.258 -1.243 6.529 1.00 94.00 112 LEU A CA 1
ATOM 863 C C . LEU A 1 112 ? -20.089 -1.601 5.290 1.00 94.00 112 LEU A C 1
ATOM 865 O O . LEU A 1 112 ? -19.923 -0.982 4.240 1.00 94.00 112 LEU A O 1
ATOM 869 N N . SER A 1 113 ? -21.033 -2.536 5.434 1.00 94.69 113 SER A N 1
ATOM 870 C CA . SER A 1 113 ? -21.979 -2.909 4.377 1.00 94.69 113 SER A CA 1
ATOM 871 C C . SER A 1 113 ? -22.893 -1.744 4.007 1.00 94.69 113 SER A C 1
ATOM 873 O O . SER A 1 113 ? -23.181 -1.541 2.833 1.00 94.69 113 SER A O 1
ATOM 875 N N . ILE A 1 114 ? -23.311 -0.940 4.987 1.00 96.44 114 ILE A N 1
ATOM 876 C CA . ILE A 1 114 ? -24.147 0.243 4.752 1.00 96.44 114 ILE A CA 1
ATOM 877 C C . ILE A 1 114 ? -23.376 1.322 3.997 1.00 96.44 114 ILE A C 1
ATOM 879 O O . ILE A 1 114 ? -23.904 1.857 3.028 1.00 96.44 114 ILE A O 1
ATOM 883 N N . ILE A 1 115 ? -22.128 1.610 4.379 1.00 95.25 115 ILE A N 1
ATOM 884 C CA . ILE A 1 115 ? -21.276 2.552 3.636 1.00 95.25 115 ILE A CA 1
ATOM 885 C C . ILE A 1 115 ? -21.107 2.089 2.179 1.00 95.25 115 ILE A C 1
ATOM 887 O O . ILE A 1 115 ? -21.103 2.916 1.269 1.00 95.25 115 ILE A O 1
ATOM 891 N N . GLU A 1 116 ? -20.991 0.779 1.952 1.00 93.38 116 GLU A N 1
ATOM 892 C CA . GLU A 1 116 ? -20.797 0.211 0.618 1.00 93.38 116 GLU A CA 1
ATOM 893 C C . GLU A 1 116 ? -22.068 0.192 -0.242 1.00 93.38 116 GLU A C 1
ATOM 895 O O . GLU A 1 116 ? -22.029 0.579 -1.408 1.00 93.38 116 GLU A O 1
ATOM 900 N N . GLN A 1 117 ? -23.182 -0.286 0.307 1.00 96.25 117 GLN A N 1
ATOM 901 C CA . GLN A 1 117 ? -24.378 -0.629 -0.469 1.00 96.25 117 GLN A CA 1
ATOM 902 C C . GLN A 1 117 ? -25.474 0.431 -0.375 1.00 96.25 117 GLN A C 1
ATOM 904 O O . GLN A 1 117 ? -26.339 0.515 -1.245 1.00 96.25 117 GLN A O 1
ATOM 909 N N . SER A 1 118 ? -25.505 1.209 0.705 1.00 96.06 118 SER A N 1
ATOM 910 C CA . SER A 1 118 ? -26.580 2.168 0.978 1.00 96.06 118 SER A CA 1
ATOM 911 C C . SER A 1 118 ? -26.069 3.380 1.768 1.00 96.06 118 SER A C 1
ATOM 913 O O . SER A 1 118 ? -26.593 3.670 2.849 1.00 96.06 118 SER A O 1
ATOM 915 N N . PRO A 1 119 ? -25.052 4.109 1.261 1.00 95.62 119 PRO A N 1
ATOM 916 C CA . PRO A 1 119 ? -24.435 5.219 1.987 1.00 95.62 119 PRO A CA 1
ATOM 917 C C . PRO A 1 119 ? -25.435 6.325 2.356 1.00 95.62 119 PRO A C 1
ATOM 919 O O . PRO A 1 119 ? -25.241 7.024 3.345 1.00 95.62 119 PRO A O 1
ATOM 922 N N . GLN A 1 120 ? -26.551 6.455 1.635 1.00 95.94 120 GLN A N 1
ATOM 923 C CA . GLN A 1 120 ? -27.631 7.402 1.936 1.00 95.94 120 GLN A CA 1
ATOM 924 C C . GLN A 1 120 ? -28.211 7.204 3.342 1.00 95.94 120 GLN A C 1
ATOM 926 O O . GLN A 1 120 ? -28.626 8.169 3.976 1.00 95.94 120 GLN A O 1
ATOM 931 N N . ARG A 1 121 ? -28.182 5.979 3.880 1.00 96.69 121 ARG A N 1
ATOM 932 C CA . ARG A 1 121 ? -28.640 5.702 5.248 1.00 96.69 121 ARG A CA 1
ATOM 933 C C . ARG A 1 121 ? -27.815 6.412 6.311 1.00 96.69 121 ARG A C 1
ATOM 935 O O . ARG A 1 121 ? -28.317 6.665 7.396 1.00 96.69 121 ARG A O 1
ATOM 942 N N . LEU A 1 122 ? -26.578 6.812 6.012 1.00 95.81 122 LEU A N 1
ATOM 943 C CA . LEU A 1 122 ? -25.736 7.555 6.955 1.00 95.81 122 LEU A CA 1
ATOM 944 C C . LEU A 1 122 ? -26.378 8.886 7.401 1.00 95.81 122 LEU A C 1
ATOM 946 O O . LEU A 1 122 ? -26.033 9.385 8.469 1.00 95.81 122 LEU A O 1
ATOM 950 N N . HIS A 1 123 ? -27.343 9.417 6.638 1.00 94.62 123 HIS A N 1
ATOM 951 C CA . HIS A 1 123 ? -28.182 10.557 7.021 1.00 94.62 123 HIS A CA 1
ATOM 952 C C . HIS A 1 123 ? -29.056 10.331 8.259 1.00 94.62 123 HIS A C 1
ATOM 954 O O . HIS A 1 123 ? -29.476 11.301 8.887 1.00 94.62 123 HIS A O 1
ATOM 960 N N . GLU A 1 124 ? -29.315 9.074 8.629 1.00 93.81 124 GLU A N 1
ATOM 961 C CA . GLU A 1 124 ? -30.030 8.707 9.858 1.00 93.81 124 GLU A CA 1
ATOM 962 C C . GLU A 1 124 ? -29.262 9.177 11.117 1.00 93.81 124 GLU A C 1
ATOM 964 O O . GLU A 1 124 ? -29.840 9.288 12.198 1.00 93.81 124 GLU A O 1
ATOM 969 N N . ILE A 1 125 ? -27.967 9.509 10.987 1.00 94.50 125 ILE A N 1
ATOM 970 C CA . ILE A 1 125 ? -27.130 10.035 12.069 1.00 94.50 125 ILE A CA 1
ATOM 971 C C . ILE A 1 125 ? -27.097 11.561 12.064 1.00 94.50 125 ILE A C 1
ATOM 973 O O . ILE A 1 125 ? -26.640 12.208 11.118 1.00 94.50 125 ILE A O 1
ATOM 977 N N . GLU A 1 126 ? -27.452 12.142 13.207 1.00 90.69 126 GLU A N 1
ATOM 978 C CA . GLU A 1 126 ? -27.370 13.580 13.435 1.00 90.69 126 GLU A CA 1
ATOM 979 C C . GLU A 1 126 ? -25.957 14.137 13.163 1.00 90.69 126 GLU A C 1
ATOM 981 O O . GLU A 1 126 ? -24.950 13.702 13.745 1.00 90.69 126 GLU A O 1
ATOM 986 N N . GLY A 1 127 ? -25.897 15.147 12.291 1.00 88.69 127 GLY A N 1
ATOM 987 C CA . GLY A 1 127 ? -24.662 15.810 11.866 1.00 88.69 127 GLY A CA 1
ATOM 988 C C . GLY A 1 127 ? -24.028 15.234 10.593 1.00 88.69 127 GLY A C 1
ATOM 989 O O . GLY A 1 127 ? -23.000 15.748 10.142 1.00 88.69 127 GLY A O 1
ATOM 990 N N . ILE A 1 128 ? -24.623 14.203 9.982 1.00 93.19 128 ILE A N 1
ATOM 991 C CA . ILE A 1 128 ? -24.216 13.689 8.668 1.00 93.19 128 ILE A CA 1
ATOM 992 C C . ILE A 1 128 ? -25.187 14.196 7.589 1.00 93.19 128 ILE A C 1
ATOM 994 O O . ILE A 1 128 ? -26.265 13.656 7.370 1.00 93.19 128 ILE A O 1
ATOM 998 N N . GLY A 1 129 ? -24.792 15.281 6.917 1.00 93.88 129 GLY A N 1
ATOM 999 C CA . GLY A 1 129 ? -25.491 15.815 5.743 1.00 93.88 129 GLY A CA 1
ATOM 1000 C C . GLY A 1 129 ? -25.004 15.205 4.423 1.00 93.88 129 GLY A C 1
ATOM 1001 O O . GLY A 1 129 ? -24.031 14.454 4.396 1.00 93.88 129 GLY A O 1
ATOM 1002 N N . GLU A 1 130 ? -25.633 15.596 3.315 1.00 93.88 130 GLU A N 1
ATOM 1003 C CA . GLU A 1 130 ? -25.502 14.942 1.994 1.00 93.88 130 GLU A CA 1
ATOM 1004 C C . GLU A 1 130 ? -24.070 14.982 1.472 1.00 93.88 130 GLU A C 1
ATOM 1006 O O . GLU A 1 130 ? -23.476 13.954 1.160 1.00 93.88 130 GLU A O 1
ATOM 1011 N N . LYS A 1 131 ? -23.438 16.154 1.566 1.00 93.94 131 LYS A N 1
ATOM 1012 C CA . LYS A 1 131 ? -22.021 16.334 1.226 1.00 93.94 131 LYS A CA 1
ATOM 1013 C C . LYS A 1 131 ? -21.092 15.395 1.995 1.00 93.94 131 LYS A C 1
ATOM 1015 O O . LYS A 1 131 ? -20.064 14.974 1.473 1.00 93.94 131 LYS A O 1
ATOM 1020 N N . ARG A 1 132 ? -21.409 15.095 3.261 1.00 94.75 132 ARG A N 1
ATOM 1021 C CA . ARG A 1 132 ? -20.593 14.182 4.070 1.00 94.75 132 ARG A CA 1
ATOM 1022 C C . ARG A 1 132 ? -20.836 12.737 3.658 1.00 94.75 132 ARG A C 1
ATOM 1024 O O . ARG A 1 132 ? -19.873 11.984 3.609 1.00 94.75 132 ARG A O 1
ATOM 1031 N N . VAL A 1 133 ? -22.071 12.366 3.330 1.00 96.12 133 VAL A N 1
ATOM 1032 C CA . VAL A 1 133 ? -22.383 11.040 2.781 1.00 96.12 133 VAL A CA 1
ATOM 1033 C C . VAL A 1 133 ? -21.602 10.786 1.493 1.00 96.12 133 VAL A C 1
ATOM 1035 O O . VAL A 1 133 ? -20.898 9.782 1.402 1.00 96.12 133 VAL A O 1
ATOM 1038 N N . GLU A 1 134 ? -21.646 11.719 0.540 1.00 95.06 134 GLU A N 1
ATOM 1039 C CA . GLU A 1 134 ? -20.887 11.626 -0.715 1.00 95.06 134 GLU A CA 1
ATOM 1040 C C . GLU A 1 134 ? -19.379 11.514 -0.470 1.00 95.06 134 GLU A C 1
ATOM 1042 O O . GLU A 1 134 ? -18.694 10.686 -1.076 1.00 95.06 134 GLU A O 1
ATOM 1047 N N . GLN A 1 135 ? -18.858 12.320 0.459 1.00 94.81 135 GLN A N 1
ATOM 1048 C CA . GLN A 1 135 ? -17.452 12.286 0.844 1.00 94.81 135 GLN A CA 1
ATOM 1049 C C . GLN A 1 135 ? -17.049 10.928 1.434 1.00 94.81 135 GLN A C 1
ATOM 1051 O O . GLN A 1 135 ? -16.010 10.389 1.053 1.00 94.81 135 GLN A O 1
ATOM 1056 N N . ILE A 1 136 ? -17.867 10.372 2.332 1.00 95.31 136 ILE A N 1
ATOM 1057 C CA . ILE A 1 136 ? -17.635 9.064 2.954 1.00 95.31 136 ILE A CA 1
ATOM 1058 C C . ILE A 1 136 ? -17.672 7.959 1.899 1.00 95.31 136 ILE A C 1
ATOM 1060 O O . ILE A 1 136 ? -16.765 7.132 1.862 1.00 95.31 136 ILE A O 1
ATOM 1064 N N . ALA A 1 137 ? -18.681 7.961 1.024 1.00 94.44 137 ALA A N 1
ATOM 1065 C CA . ALA A 1 137 ? -18.830 6.960 -0.030 1.00 94.44 137 ALA A CA 1
ATOM 1066 C C . ALA A 1 137 ? -17.645 6.986 -1.009 1.00 94.44 137 ALA A C 1
ATOM 1068 O O . ALA A 1 137 ? -17.098 5.941 -1.362 1.00 94.44 137 ALA A O 1
ATOM 1069 N N . THR A 1 138 ? -17.200 8.186 -1.396 1.00 92.62 138 THR A N 1
ATOM 1070 C CA . THR A 1 138 ? -16.036 8.364 -2.275 1.00 92.62 138 THR A CA 1
ATOM 1071 C C . THR A 1 138 ? -14.762 7.861 -1.602 1.00 92.62 138 THR A C 1
ATOM 1073 O O . THR A 1 138 ? -14.051 7.039 -2.175 1.00 92.62 138 THR A O 1
ATOM 1076 N N . ALA A 1 139 ? -14.506 8.278 -0.357 1.00 91.88 139 ALA A N 1
ATOM 1077 C CA . ALA A 1 139 ? -13.329 7.848 0.396 1.00 91.88 139 ALA A CA 1
ATOM 1078 C C . ALA A 1 139 ? -13.322 6.331 0.656 1.00 91.88 139 ALA A C 1
ATOM 1080 O O . ALA A 1 139 ? -12.271 5.695 0.600 1.00 91.88 139 ALA A O 1
ATOM 1081 N N . TRP A 1 140 ? -14.489 5.729 0.903 1.00 92.44 140 TRP A N 1
ATOM 1082 C CA . TRP A 1 140 ? -14.626 4.281 1.051 1.00 92.44 140 TRP A CA 1
ATOM 1083 C C . TRP A 1 140 ? -14.254 3.538 -0.231 1.00 92.44 140 TRP A C 1
ATOM 1085 O O . TRP A 1 140 ? -13.489 2.572 -0.189 1.00 92.44 140 TRP A O 1
ATOM 1095 N N . LYS A 1 141 ? -14.752 4.014 -1.377 1.00 89.00 141 LYS A N 1
ATOM 1096 C CA . LYS A 1 141 ? -14.431 3.438 -2.684 1.00 89.00 141 LYS A CA 1
ATOM 1097 C C . LYS A 1 141 ? -12.935 3.527 -2.983 1.00 89.00 141 LYS A C 1
ATOM 1099 O O . LYS A 1 141 ? -12.326 2.509 -3.296 1.00 89.00 141 LYS A O 1
ATOM 1104 N N . GLU A 1 142 ? -12.338 4.705 -2.804 1.00 85.44 142 GLU A N 1
ATOM 1105 C CA . GLU A 1 142 ? -10.892 4.899 -2.971 1.00 85.44 142 GLU A CA 1
ATOM 1106 C C . GLU A 1 142 ? -10.096 3.935 -2.085 1.00 85.44 142 GLU A C 1
ATOM 1108 O O . GLU A 1 142 ? -9.139 3.309 -2.540 1.00 85.44 142 GLU A O 1
ATOM 1113 N N . GLN A 1 143 ? -10.519 3.751 -0.833 1.00 84.50 143 GLN A N 1
ATOM 1114 C CA . GLN A 1 143 ? -9.848 2.836 0.079 1.00 84.50 143 GLN A CA 1
ATOM 1115 C C . GLN A 1 143 ? -9.953 1.368 -0.354 1.00 84.50 143 GLN A C 1
ATOM 1117 O O . GLN A 1 143 ? -8.980 0.618 -0.209 1.00 84.50 143 GLN A O 1
ATOM 1122 N N . LYS A 1 144 ? -11.099 0.945 -0.902 1.00 84.75 144 LYS A N 1
ATOM 1123 C CA . LYS A 1 144 ? -11.250 -0.401 -1.476 1.00 84.75 144 LYS A CA 1
ATOM 1124 C C . LYS A 1 144 ? -10.366 -0.586 -2.704 1.00 84.75 144 LYS A C 1
ATOM 1126 O O . LYS A 1 144 ? -9.715 -1.621 -2.812 1.00 84.75 144 LYS A O 1
ATOM 1131 N N . ASP A 1 145 ? -10.282 0.412 -3.579 1.00 82.88 145 ASP A N 1
ATOM 1132 C CA . ASP A 1 145 ? -9.426 0.358 -4.768 1.00 82.88 145 ASP A CA 1
ATOM 1133 C C . ASP A 1 145 ? -7.945 0.214 -4.379 1.00 82.88 145 ASP A C 1
ATOM 1135 O O . ASP A 1 145 ? -7.229 -0.613 -4.951 1.00 82.88 145 ASP A O 1
ATOM 1139 N N . ILE A 1 146 ? -7.499 0.935 -3.340 1.00 80.75 146 ILE A N 1
ATOM 1140 C CA . ILE A 1 146 ? -6.155 0.769 -2.763 1.00 80.75 146 ILE A CA 1
ATOM 1141 C C . ILE A 1 146 ? -5.957 -0.657 -2.251 1.00 80.75 146 ILE A C 1
ATOM 1143 O O . ILE A 1 146 ? -4.949 -1.290 -2.566 1.00 80.75 146 ILE A O 1
ATOM 1147 N N . ALA A 1 147 ? -6.879 -1.153 -1.423 1.00 79.88 147 ALA A N 1
ATOM 1148 C CA . ALA A 1 147 ? -6.761 -2.476 -0.819 1.00 79.88 147 ALA A CA 1
ATOM 1149 C C . ALA A 1 147 ? -6.704 -3.577 -1.891 1.00 79.88 147 ALA A C 1
ATOM 1151 O O . ALA A 1 147 ? -5.817 -4.429 -1.846 1.00 79.88 147 ALA A O 1
ATOM 1152 N N . ASN A 1 148 ? -7.574 -3.500 -2.899 1.00 81.12 148 ASN A N 1
ATOM 1153 C CA . ASN A 1 148 ? -7.624 -4.439 -4.018 1.00 81.12 148 ASN A CA 1
ATOM 1154 C C . ASN A 1 148 ? -6.330 -4.427 -4.839 1.00 81.12 148 ASN A C 1
ATOM 1156 O O . ASN A 1 148 ? -5.799 -5.489 -5.159 1.00 81.12 148 ASN A O 1
ATOM 1160 N N . LEU A 1 149 ? -5.784 -3.243 -5.140 1.00 82.12 149 LEU A N 1
ATOM 1161 C CA . LEU A 1 149 ? -4.500 -3.131 -5.831 1.00 82.12 149 LEU A CA 1
ATOM 1162 C C . LEU A 1 149 ? -3.365 -3.763 -5.017 1.00 82.12 149 LEU A C 1
ATOM 1164 O O . LEU A 1 149 ? -2.522 -4.457 -5.582 1.00 82.12 149 LEU A O 1
ATOM 1168 N N . MET A 1 150 ? -3.328 -3.537 -3.701 1.00 77.69 150 MET A N 1
ATOM 1169 C CA . MET A 1 150 ? -2.289 -4.121 -2.848 1.00 77.69 150 MET A CA 1
ATOM 1170 C C . MET A 1 150 ? -2.351 -5.647 -2.854 1.00 77.69 150 MET A C 1
ATOM 1172 O O . MET A 1 150 ? -1.311 -6.280 -3.021 1.00 77.69 150 MET A O 1
ATOM 1176 N N . VAL A 1 151 ? -3.550 -6.229 -2.739 1.00 78.88 151 VAL A N 1
ATOM 1177 C CA . VAL A 1 151 ? -3.750 -7.685 -2.829 1.00 78.88 151 VAL A CA 1
ATOM 1178 C C . VAL A 1 151 ? -3.302 -8.202 -4.199 1.00 78.88 151 VAL A C 1
ATOM 1180 O O . VAL A 1 151 ? -2.459 -9.094 -4.268 1.00 78.88 151 VAL A O 1
ATOM 1183 N N . PHE A 1 152 ? -3.763 -7.572 -5.284 1.00 82.19 152 PHE A N 1
ATOM 1184 C CA . PHE A 1 152 ? -3.414 -7.943 -6.660 1.00 82.19 152 PHE A CA 1
ATOM 1185 C C . PHE A 1 152 ? -1.897 -7.974 -6.911 1.00 82.19 152 PHE A C 1
ATOM 1187 O O . PHE A 1 152 ? -1.384 -8.863 -7.598 1.00 82.19 152 PHE A O 1
ATOM 1194 N N . LEU A 1 153 ? -1.172 -6.997 -6.364 1.00 81.69 153 LEU A N 1
ATOM 1195 C CA . LEU A 1 153 ? 0.278 -6.895 -6.515 1.00 81.69 153 LEU A CA 1
ATOM 1196 C C . LEU A 1 153 ? 1.023 -7.875 -5.597 1.00 81.69 153 LEU A C 1
ATOM 1198 O O . LEU A 1 153 ? 1.993 -8.497 -6.032 1.00 81.69 153 LEU A O 1
ATOM 1202 N N . GLN A 1 154 ? 0.563 -8.067 -4.359 1.00 76.44 154 GLN A N 1
ATOM 1203 C CA . GLN A 1 154 ? 1.173 -9.016 -3.423 1.00 76.44 154 GLN A CA 1
ATOM 1204 C C . GLN A 1 154 ? 1.062 -10.468 -3.895 1.00 76.44 154 GLN A C 1
ATOM 1206 O O . GLN A 1 154 ? 2.036 -11.205 -3.771 1.00 76.44 154 GLN A O 1
ATOM 1211 N N . GLU A 1 155 ? -0.066 -10.865 -4.493 1.00 78.69 155 GLU A N 1
ATOM 1212 C CA . GLU A 1 155 ? -0.250 -12.199 -5.095 1.00 78.69 155 GLU A CA 1
ATOM 1213 C C . GLU A 1 155 ? 0.773 -12.517 -6.198 1.00 78.69 155 GLU A C 1
ATOM 1215 O O . GLU A 1 155 ? 0.972 -13.677 -6.548 1.00 78.69 155 GLU A O 1
ATOM 1220 N N . ARG A 1 156 ? 1.429 -11.489 -6.748 1.00 81.44 156 ARG A N 1
ATOM 1221 C CA . ARG A 1 156 ? 2.441 -11.587 -7.807 1.00 81.44 156 ARG A CA 1
ATOM 1222 C C . ARG A 1 156 ? 3.847 -11.269 -7.301 1.00 81.44 156 ARG A C 1
ATOM 1224 O O . ARG A 1 156 ? 4.723 -10.915 -8.086 1.00 81.44 156 ARG A O 1
ATOM 1231 N N . ASP A 1 157 ? 4.062 -11.335 -5.987 1.00 77.94 157 ASP A N 1
ATOM 1232 C CA . ASP A 1 157 ? 5.333 -11.026 -5.322 1.00 77.94 157 ASP A CA 1
ATOM 1233 C C . ASP A 1 157 ? 5.872 -9.619 -5.641 1.00 77.94 157 ASP A C 1
ATOM 1235 O O . ASP A 1 157 ? 7.087 -9.384 -5.696 1.00 77.94 157 ASP A O 1
ATOM 1239 N N . ILE A 1 158 ? 4.986 -8.655 -5.895 1.00 82.94 158 ILE A N 1
ATOM 1240 C CA . ILE A 1 158 ? 5.371 -7.257 -6.089 1.00 82.94 158 ILE A CA 1
ATOM 1241 C C . ILE A 1 158 ? 5.442 -6.593 -4.720 1.00 82.94 158 ILE A C 1
ATOM 1243 O O . ILE A 1 158 ? 4.515 -6.658 -3.913 1.00 82.94 158 ILE A O 1
ATOM 1247 N N . THR A 1 159 ? 6.580 -5.951 -4.444 1.00 77.81 159 THR A N 1
ATOM 1248 C CA . THR A 1 159 ? 6.823 -5.399 -3.111 1.00 77.81 159 THR A CA 1
ATOM 1249 C C . THR A 1 159 ? 5.793 -4.323 -2.752 1.00 77.81 159 THR A C 1
ATOM 1251 O O . THR A 1 159 ? 5.447 -3.487 -3.596 1.00 77.81 159 THR A O 1
ATOM 1254 N N . PRO A 1 160 ? 5.348 -4.256 -1.489 1.00 74.00 160 PRO A N 1
ATOM 1255 C CA . PRO A 1 160 ? 4.302 -3.310 -1.115 1.00 74.00 160 PRO A CA 1
ATOM 1256 C C . PRO A 1 160 ? 4.716 -1.831 -1.256 1.00 74.00 160 PRO A C 1
ATOM 1258 O O . PRO A 1 160 ? 3.890 -0.975 -1.564 1.00 74.00 160 PRO A O 1
ATOM 1261 N N . GLY A 1 161 ? 6.010 -1.520 -1.125 1.00 77.19 161 GLY A N 1
ATOM 1262 C CA . GLY A 1 161 ? 6.527 -0.173 -1.397 1.00 77.19 161 GLY A CA 1
ATOM 1263 C C . GLY A 1 161 ? 6.436 0.225 -2.877 1.00 77.19 161 GLY A C 1
ATOM 1264 O O . GLY A 1 161 ? 6.182 1.386 -3.191 1.00 77.19 161 GLY A O 1
ATOM 1265 N N . LEU A 1 162 ? 6.597 -0.729 -3.800 1.00 81.88 162 LEU A N 1
ATOM 1266 C CA . LEU A 1 162 ? 6.398 -0.502 -5.234 1.00 81.88 162 LEU A CA 1
ATOM 1267 C C . LEU A 1 162 ? 4.912 -0.291 -5.552 1.00 81.88 162 LEU A C 1
ATOM 1269 O O . LEU A 1 162 ? 4.564 0.651 -6.261 1.00 81.88 162 LEU A O 1
ATOM 1273 N N . ALA A 1 163 ? 4.042 -1.102 -4.949 1.00 81.38 163 ALA A N 1
ATOM 1274 C CA . ALA A 1 163 ? 2.593 -0.952 -5.048 1.00 81.38 163 ALA A CA 1
ATOM 1275 C C . ALA A 1 163 ? 2.109 0.435 -4.589 1.00 81.38 163 ALA A C 1
ATOM 1277 O O . ALA A 1 163 ? 1.330 1.085 -5.290 1.00 81.38 163 ALA A O 1
ATOM 1278 N N . ALA A 1 164 ? 2.641 0.940 -3.471 1.00 78.50 164 ALA A N 1
ATOM 1279 C CA . ALA A 1 164 ? 2.337 2.283 -2.978 1.00 78.50 164 ALA A CA 1
ATOM 1280 C C . ALA A 1 164 ? 2.719 3.383 -3.985 1.00 78.50 164 ALA A C 1
ATOM 1282 O O . ALA A 1 164 ? 1.941 4.312 -4.210 1.00 78.50 164 ALA A O 1
ATOM 1283 N N . LYS A 1 165 ? 3.879 3.265 -4.646 1.00 84.25 165 LYS A N 1
ATOM 1284 C CA . LYS A 1 165 ? 4.305 4.221 -5.684 1.00 84.25 165 LYS A CA 1
ATOM 1285 C C . LYS A 1 165 ? 3.395 4.202 -6.911 1.00 84.25 165 LYS A C 1
ATOM 1287 O O . LYS A 1 165 ? 3.044 5.269 -7.413 1.00 84.25 165 LYS A O 1
ATOM 1292 N N . ILE A 1 166 ? 2.997 3.013 -7.367 1.00 88.06 166 ILE A N 1
ATOM 1293 C CA . ILE A 1 166 ? 2.075 2.846 -8.501 1.00 88.06 166 ILE A CA 1
ATOM 1294 C C . ILE A 1 166 ? 0.730 3.500 -8.171 1.00 88.06 166 ILE A C 1
ATOM 1296 O O . ILE A 1 166 ? 0.267 4.356 -8.927 1.00 88.06 166 ILE A O 1
ATOM 1300 N N . TYR A 1 167 ? 0.169 3.208 -6.992 1.00 82.56 167 TYR A N 1
ATOM 1301 C CA . TYR A 1 167 ? -1.071 3.842 -6.544 1.00 82.56 167 TYR A CA 1
ATOM 1302 C C . TYR A 1 167 ? -0.949 5.364 -6.429 1.00 82.56 167 TYR A C 1
ATOM 1304 O O . TYR A 1 167 ? -1.882 6.103 -6.755 1.00 82.56 167 TYR A O 1
ATOM 1312 N N . LYS A 1 168 ? 0.206 5.860 -5.964 1.00 83.31 168 LYS A N 1
ATOM 1313 C CA . LYS A 1 168 ? 0.459 7.299 -5.843 1.00 83.31 168 LYS A CA 1
ATOM 1314 C C . LYS A 1 168 ? 0.318 8.025 -7.178 1.00 83.31 168 LYS A C 1
ATOM 1316 O O . LYS A 1 168 ? -0.194 9.144 -7.194 1.00 83.31 168 LYS A O 1
ATOM 1321 N N . LYS A 1 169 ? 0.759 7.383 -8.262 1.00 89.50 169 LYS A N 1
ATOM 1322 C CA . LYS A 1 169 ? 0.742 7.933 -9.618 1.00 89.50 169 LYS A CA 1
ATOM 1323 C C . LYS A 1 169 ? -0.614 7.766 -10.307 1.00 89.50 169 LYS A C 1
ATOM 1325 O O . LYS A 1 169 ? -1.112 8.745 -10.848 1.00 89.50 169 LYS A O 1
ATOM 1330 N N . TYR A 1 170 ? -1.193 6.564 -10.285 1.00 89.19 170 TYR A N 1
ATOM 1331 C CA . TYR A 1 170 ? -2.344 6.223 -11.138 1.00 89.19 170 TYR A CA 1
ATOM 1332 C C . TYR A 1 170 ? -3.672 6.053 -10.394 1.00 89.19 170 TYR A C 1
ATOM 1334 O O . TYR A 1 170 ? -4.715 5.940 -11.027 1.00 89.19 170 TYR A O 1
ATOM 1342 N N . ARG A 1 171 ? -3.678 6.035 -9.054 1.00 85.69 171 ARG A N 1
ATOM 1343 C CA . ARG A 1 171 ? -4.905 5.874 -8.250 1.00 85.69 171 ARG A CA 1
ATOM 1344 C C . ARG A 1 171 ? -5.720 4.653 -8.704 1.00 85.69 171 ARG A C 1
ATOM 1346 O O . ARG A 1 171 ? -5.161 3.563 -8.830 1.00 85.69 171 ARG A O 1
ATOM 1353 N N . HIS A 1 172 ? -7.012 4.833 -8.958 1.00 83.06 172 HIS A N 1
ATOM 1354 C CA . HIS A 1 172 ? -7.941 3.802 -9.418 1.00 83.06 172 HIS A CA 1
ATOM 1355 C C . HIS A 1 172 ? -7.575 3.223 -10.799 1.00 83.06 172 HIS A C 1
ATOM 1357 O O . HIS A 1 172 ? -7.953 2.096 -11.104 1.00 83.06 172 HIS A O 1
ATOM 1363 N N . GLU A 1 173 ? -6.779 3.928 -11.610 1.00 89.25 173 GLU A N 1
ATOM 1364 C CA . GLU A 1 173 ? -6.328 3.452 -12.927 1.00 89.25 173 GLU A CA 1
ATOM 1365 C C . GLU A 1 173 ? -5.125 2.498 -12.841 1.00 89.25 173 GLU A C 1
ATOM 1367 O O . GLU A 1 173 ? -4.733 1.909 -13.844 1.00 89.25 173 GLU A O 1
ATOM 1372 N N . SER A 1 174 ? -4.538 2.306 -11.652 1.00 90.38 174 SER A N 1
ATOM 1373 C CA . SER A 1 174 ? -3.307 1.519 -11.467 1.00 90.38 174 SER A CA 1
ATOM 1374 C C . SER A 1 174 ? -3.378 0.124 -12.089 1.00 90.38 174 SER A C 1
ATOM 1376 O O . SER A 1 174 ? -2.448 -0.289 -12.776 1.00 90.38 174 SER A O 1
ATOM 1378 N N . ILE A 1 175 ? -4.478 -0.601 -11.866 1.00 88.44 175 ILE A N 1
ATOM 1379 C CA . ILE A 1 175 ? -4.658 -1.958 -12.402 1.00 88.44 175 ILE A CA 1
ATOM 1380 C C . ILE A 1 175 ? -4.791 -1.917 -13.930 1.00 88.44 175 ILE A C 1
ATOM 1382 O O . ILE A 1 175 ? -4.150 -2.709 -14.619 1.00 88.44 175 ILE A O 1
ATOM 1386 N N . ALA A 1 176 ? -5.573 -0.975 -14.463 1.00 90.75 176 ALA A N 1
ATOM 1387 C CA . ALA A 1 176 ? -5.783 -0.826 -15.901 1.00 90.75 176 ALA A CA 1
ATOM 1388 C C . ALA A 1 176 ? -4.469 -0.511 -16.633 1.00 90.75 176 ALA A C 1
ATOM 1390 O O . ALA A 1 176 ? -4.123 -1.194 -17.595 1.00 90.75 176 ALA A O 1
ATOM 1391 N N . VAL A 1 177 ? -3.688 0.443 -16.115 1.00 93.62 177 VAL A N 1
ATOM 1392 C CA . VAL A 1 177 ? -2.378 0.816 -16.671 1.00 93.62 177 VAL A CA 1
ATOM 1393 C C . VAL A 1 177 ? -1.418 -0.374 -16.678 1.00 93.62 177 VAL A C 1
ATOM 1395 O O . VAL A 1 177 ? -0.745 -0.613 -17.680 1.00 93.62 177 VAL A O 1
ATOM 1398 N N . LEU A 1 178 ? -1.368 -1.148 -15.589 1.00 92.19 178 LEU A N 1
ATOM 1399 C CA . LEU A 1 178 ? -0.508 -2.331 -15.499 1.00 92.19 178 LEU A CA 1
ATOM 1400 C C . LEU A 1 178 ? -0.921 -3.451 -16.462 1.00 92.19 178 LEU A C 1
ATOM 1402 O O . LEU A 1 178 ? -0.056 -4.177 -16.947 1.00 92.19 178 LEU A O 1
ATOM 1406 N N . HIS A 1 179 ? -2.217 -3.595 -16.744 1.00 90.44 179 HIS A N 1
ATOM 1407 C CA . HIS A 1 179 ? -2.718 -4.567 -17.715 1.00 90.44 179 HIS A CA 1
ATOM 1408 C C . HIS A 1 179 ? -2.511 -4.137 -19.168 1.00 90.44 179 HIS A C 1
ATOM 1410 O O . HIS A 1 179 ? -2.293 -4.992 -20.022 1.00 90.44 179 HIS A O 1
ATOM 1416 N N . GLU A 1 180 ? -2.590 -2.841 -19.462 1.00 92.62 180 GLU A N 1
ATOM 1417 C CA . GLU A 1 180 ? -2.412 -2.318 -20.816 1.00 92.62 180 GLU A CA 1
ATOM 1418 C C . GLU A 1 180 ? -0.927 -2.256 -21.201 1.00 92.62 180 GLU A C 1
ATOM 1420 O O . GLU A 1 180 ? -0.505 -2.786 -22.236 1.00 92.62 180 GLU A O 1
ATOM 1425 N N . ASN A 1 181 ? -0.119 -1.612 -20.356 1.00 94.25 181 ASN A N 1
ATOM 1426 C CA . ASN A 1 181 ? 1.312 -1.461 -20.568 1.00 94.25 181 ASN A CA 1
ATOM 1427 C C . ASN A 1 181 ? 2.055 -1.242 -19.233 1.00 94.25 181 ASN A C 1
ATOM 1429 O O . ASN A 1 181 ? 2.236 -0.095 -18.804 1.00 94.25 181 ASN A O 1
ATOM 1433 N N . PRO A 1 182 ? 2.569 -2.313 -18.598 1.00 93.75 182 PRO A N 1
ATOM 1434 C CA . PRO A 1 182 ? 3.271 -2.213 -17.322 1.00 93.75 182 PRO A CA 1
ATOM 1435 C C . PRO A 1 182 ? 4.580 -1.429 -17.432 1.00 93.75 182 PRO A C 1
ATOM 1437 O O . PRO A 1 182 ? 5.045 -0.907 -16.427 1.00 93.75 182 PRO A O 1
ATOM 1440 N N . TYR A 1 183 ? 5.157 -1.273 -18.627 1.00 95.38 183 TYR A N 1
ATOM 1441 C CA . TYR A 1 183 ? 6.402 -0.528 -18.819 1.00 95.38 183 TYR A CA 1
ATOM 1442 C C . TYR A 1 183 ? 6.242 0.979 -18.619 1.00 95.38 183 TYR A C 1
ATOM 1444 O O . TYR A 1 183 ? 7.224 1.644 -18.296 1.00 95.38 183 TYR A O 1
ATOM 1452 N N . ARG A 1 184 ? 5.009 1.507 -18.678 1.00 94.44 184 ARG A N 1
ATOM 1453 C CA . ARG A 1 184 ? 4.726 2.916 -18.357 1.00 94.44 184 ARG A CA 1
ATOM 1454 C C . ARG A 1 184 ? 5.221 3.308 -16.972 1.00 94.44 184 ARG A C 1
ATOM 1456 O O . ARG A 1 184 ? 5.622 4.445 -16.763 1.00 94.44 184 ARG A O 1
ATOM 1463 N N . ILE A 1 185 ? 5.245 2.376 -16.015 1.00 94.19 185 ILE A N 1
ATOM 1464 C CA . ILE A 1 185 ? 5.723 2.673 -14.659 1.00 94.19 185 ILE A CA 1
ATOM 1465 C C . ILE A 1 185 ? 7.210 3.058 -14.619 1.00 94.19 185 ILE A C 1
ATOM 1467 O O . ILE A 1 185 ? 7.610 3.721 -13.667 1.00 94.19 185 ILE A O 1
ATOM 1471 N N . ALA A 1 186 ? 8.015 2.660 -15.614 1.00 92.88 186 ALA A N 1
ATOM 1472 C CA . ALA A 1 186 ? 9.415 3.073 -15.722 1.00 92.88 186 ALA A CA 1
ATOM 1473 C C . ALA A 1 186 ? 9.566 4.534 -16.175 1.00 92.88 186 ALA A C 1
ATOM 1475 O O . ALA A 1 186 ? 10.518 5.202 -15.781 1.00 92.88 186 ALA A O 1
ATOM 1476 N N . ASP A 1 187 ? 8.621 5.028 -16.973 1.00 88.38 187 ASP A N 1
ATOM 1477 C CA . ASP A 1 187 ? 8.636 6.398 -17.493 1.00 88.38 187 ASP A CA 1
ATOM 1478 C C . ASP A 1 187 ? 7.980 7.371 -16.503 1.00 88.38 187 ASP A C 1
ATOM 1480 O O . ASP A 1 187 ? 8.452 8.481 -16.265 1.00 88.38 187 ASP A O 1
ATOM 1484 N N . ASP A 1 188 ? 6.879 6.934 -15.891 1.00 91.88 188 ASP A N 1
ATOM 1485 C CA . ASP A 1 188 ? 5.987 7.792 -15.118 1.00 91.88 188 ASP A CA 1
ATOM 1486 C C . ASP A 1 188 ? 6.362 7.943 -13.638 1.00 91.88 188 ASP A C 1
ATOM 1488 O O . ASP A 1 188 ? 5.851 8.859 -12.976 1.00 91.88 188 ASP A O 1
ATOM 1492 N N . ILE A 1 189 ? 7.192 7.044 -13.091 1.00 89.75 189 ILE A N 1
ATOM 1493 C CA . ILE A 1 189 ? 7.452 6.955 -11.650 1.00 89.75 189 ILE A CA 1
ATOM 1494 C C . ILE A 1 189 ? 8.951 6.964 -11.355 1.00 89.75 189 ILE A C 1
ATOM 1496 O O . ILE A 1 189 ? 9.690 6.015 -11.615 1.00 89.75 189 ILE A O 1
ATOM 1500 N N . TRP A 1 190 ? 9.385 8.017 -10.666 1.00 83.94 190 TRP A N 1
ATOM 1501 C CA . TRP A 1 190 ? 10.774 8.167 -10.256 1.00 83.94 190 TRP A CA 1
ATOM 1502 C C . TRP A 1 190 ? 11.271 7.004 -9.369 1.00 83.94 190 TRP A C 1
ATOM 1504 O O . TRP A 1 190 ? 10.636 6.586 -8.388 1.00 83.94 190 TRP A O 1
ATOM 1514 N N . GLY A 1 191 ? 12.455 6.487 -9.707 1.00 83.50 191 GLY A N 1
ATOM 1515 C CA . GLY A 1 191 ? 13.105 5.370 -9.013 1.00 83.50 191 GLY A CA 1
ATOM 1516 C C . GLY A 1 191 ? 12.626 3.973 -9.439 1.00 83.50 191 GLY A C 1
ATOM 1517 O O . GLY A 1 191 ? 13.075 2.969 -8.860 1.00 83.50 191 GLY A O 1
ATOM 1518 N N . ILE A 1 192 ? 11.739 3.894 -10.435 1.00 88.69 192 ILE A N 1
ATOM 1519 C CA . ILE A 1 192 ? 11.417 2.664 -11.159 1.00 88.69 192 ILE A CA 1
ATOM 1520 C C . ILE A 1 192 ? 12.029 2.794 -12.553 1.00 88.69 192 ILE A C 1
ATOM 1522 O O . ILE A 1 192 ? 11.688 3.699 -13.292 1.00 88.69 192 ILE A O 1
ATOM 1526 N N . GLY A 1 193 ? 12.985 1.929 -12.883 1.00 89.62 193 GLY A N 1
ATOM 1527 C CA . GLY A 1 193 ? 13.572 1.860 -14.224 1.00 89.62 193 GLY A CA 1
ATOM 1528 C C . GLY A 1 193 ? 13.081 0.627 -14.973 1.00 89.62 193 GLY A C 1
ATOM 1529 O O . GLY A 1 193 ? 12.406 -0.221 -14.383 1.00 89.62 193 GLY A O 1
ATOM 1530 N N . PHE A 1 194 ? 13.495 0.495 -16.236 1.00 92.75 194 PHE A N 1
ATOM 1531 C CA . PHE A 1 194 ? 13.104 -0.607 -17.122 1.00 92.75 194 PHE A CA 1
ATOM 1532 C C . PHE A 1 194 ? 13.170 -1.979 -16.443 1.00 92.75 194 PHE A C 1
ATOM 1534 O O . PHE A 1 194 ? 12.166 -2.670 -16.405 1.00 92.75 194 PHE A O 1
ATOM 1541 N N . LYS A 1 195 ? 14.299 -2.337 -15.814 1.00 91.25 195 LYS A N 1
ATOM 1542 C CA . LYS A 1 195 ? 14.478 -3.659 -15.181 1.00 91.25 195 LYS A CA 1
ATOM 1543 C C . LYS A 1 195 ? 13.388 -3.995 -14.156 1.00 91.25 195 LYS A C 1
ATOM 1545 O O . LYS A 1 195 ? 12.827 -5.080 -14.184 1.00 91.25 195 LYS A O 1
ATOM 1550 N N . LYS A 1 196 ? 13.033 -3.040 -13.288 1.00 91.06 196 LYS A N 1
ATOM 1551 C CA . LYS A 1 196 ? 11.960 -3.236 -12.297 1.00 91.06 196 LYS A CA 1
ATOM 1552 C C . LYS A 1 196 ? 10.586 -3.324 -12.960 1.00 91.06 196 LYS A C 1
ATOM 1554 O O . LYS A 1 196 ? 9.738 -4.079 -12.498 1.00 91.06 196 LYS A O 1
ATOM 1559 N N . ALA A 1 197 ? 10.352 -2.535 -14.007 1.00 93.69 197 ALA A N 1
ATOM 1560 C CA . ALA A 1 197 ? 9.115 -2.621 -14.771 1.00 93.69 197 ALA A CA 1
ATOM 1561 C C . ALA A 1 197 ? 9.003 -3.952 -15.529 1.00 93.69 197 ALA A C 1
ATOM 1563 O O . ALA A 1 197 ? 7.917 -4.517 -15.577 1.00 93.69 197 ALA A O 1
ATOM 1564 N N . ASP A 1 198 ? 10.118 -4.488 -16.028 1.00 94.38 198 ASP A N 1
ATOM 1565 C CA . ASP A 1 198 ? 10.190 -5.793 -16.685 1.00 94.38 198 ASP A CA 1
ATOM 1566 C C . ASP A 1 198 ? 9.906 -6.934 -15.701 1.00 94.38 198 ASP A C 1
ATOM 1568 O O . ASP A 1 198 ? 9.070 -7.789 -15.977 1.00 94.38 198 ASP A O 1
ATOM 1572 N N . GLU A 1 199 ? 10.493 -6.891 -14.500 1.00 91.50 199 GLU A N 1
ATOM 1573 C CA . GLU A 1 199 ? 10.169 -7.829 -13.416 1.00 91.50 199 GLU A CA 1
ATOM 1574 C C . GLU A 1 199 ? 8.667 -7.828 -13.088 1.00 91.50 199 GLU A C 1
ATOM 1576 O O . GLU A 1 199 ? 8.057 -8.889 -12.943 1.00 91.50 199 GLU A O 1
ATOM 1581 N N . VAL A 1 200 ? 8.055 -6.641 -12.989 1.00 91.56 200 VAL A N 1
ATOM 1582 C CA . VAL A 1 200 ? 6.609 -6.492 -12.767 1.00 91.56 200 VAL A CA 1
ATOM 1583 C C . VAL A 1 200 ? 5.811 -7.044 -13.948 1.00 91.56 200 VAL A C 1
ATOM 1585 O O . VAL A 1 200 ? 4.866 -7.798 -13.734 1.00 91.56 200 VAL A O 1
ATOM 1588 N N . ALA A 1 201 ? 6.187 -6.716 -15.184 1.00 93.50 201 ALA A N 1
ATOM 1589 C CA . ALA A 1 201 ? 5.504 -7.173 -16.390 1.00 93.50 201 ALA A CA 1
ATOM 1590 C C . ALA A 1 201 ? 5.507 -8.705 -16.504 1.00 93.50 201 ALA A C 1
ATOM 1592 O O . ALA A 1 201 ? 4.463 -9.311 -16.754 1.00 93.50 201 ALA A O 1
ATOM 1593 N N . ILE A 1 202 ? 6.653 -9.342 -16.248 1.00 92.00 202 ILE A N 1
ATOM 1594 C CA . ILE A 1 202 ? 6.796 -10.804 -16.250 1.00 92.00 202 ILE A CA 1
ATOM 1595 C C . ILE A 1 202 ? 5.914 -11.428 -15.162 1.00 92.00 202 ILE A C 1
ATOM 1597 O O . ILE A 1 202 ? 5.171 -12.369 -15.439 1.00 92.00 202 ILE A O 1
ATOM 1601 N N . LYS A 1 203 ? 5.916 -10.864 -13.947 1.00 90.44 203 LYS A N 1
ATOM 1602 C CA . LYS A 1 203 ? 5.039 -11.289 -12.837 1.00 90.44 203 LYS A CA 1
ATOM 1603 C C . LYS A 1 203 ? 3.546 -11.110 -13.135 1.00 90.44 203 LYS A C 1
ATOM 1605 O O . LYS A 1 203 ? 2.716 -11.848 -12.611 1.00 90.44 203 LYS A O 1
ATOM 1610 N N . LEU A 1 204 ? 3.193 -10.154 -13.994 1.00 89.31 204 LEU A N 1
ATOM 1611 C CA . LEU A 1 204 ? 1.834 -9.958 -14.509 1.00 89.31 204 LEU A CA 1
ATOM 1612 C C . LEU A 1 204 ? 1.479 -10.916 -15.660 1.00 89.31 204 LEU A C 1
ATOM 1614 O O . LEU A 1 204 ? 0.321 -10.949 -16.074 1.00 89.31 204 LEU A O 1
ATOM 16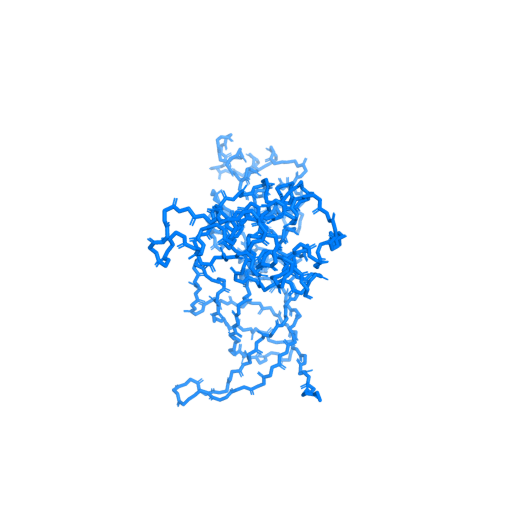18 N N . GLY A 1 205 ? 2.436 -11.707 -16.155 1.00 89.88 205 GLY A N 1
ATOM 1619 C CA . GLY A 1 205 ? 2.234 -12.697 -17.215 1.00 89.88 205 GLY A CA 1
ATOM 1620 C C . GLY A 1 205 ? 2.494 -12.183 -18.633 1.00 89.88 205 GLY A C 1
ATOM 1621 O O . GLY A 1 205 ? 2.078 -12.827 -19.600 1.00 89.88 205 GLY A O 1
ATOM 1622 N N . PHE A 1 206 ? 3.167 -11.038 -18.797 1.00 93.06 206 PHE A N 1
ATOM 1623 C CA . PHE A 1 206 ? 3.561 -10.565 -20.125 1.00 93.06 206 PHE A CA 1
ATOM 1624 C C . PHE A 1 206 ? 4.605 -11.492 -20.754 1.00 93.06 206 PHE A C 1
ATOM 1626 O O . PHE A 1 206 ? 5.531 -11.974 -20.104 1.00 93.06 206 PHE A O 1
ATOM 1633 N N . LYS A 1 207 ? 4.463 -11.727 -22.062 1.00 93.56 207 LYS A N 1
ATOM 1634 C CA . LYS A 1 207 ? 5.402 -12.551 -22.833 1.00 93.56 207 LYS A CA 1
ATOM 1635 C C . LYS A 1 207 ? 6.744 -11.832 -22.990 1.00 93.56 207 LYS A C 1
ATOM 1637 O O . LYS A 1 207 ? 6.778 -10.628 -23.231 1.00 93.56 207 LYS A O 1
ATOM 1642 N N . LEU A 1 208 ? 7.838 -12.594 -23.015 1.00 92.12 208 LEU A N 1
ATOM 1643 C CA . LEU A 1 208 ? 9.196 -12.066 -23.233 1.00 92.12 208 LEU A CA 1
ATOM 1644 C C . LEU A 1 208 ? 9.382 -11.356 -24.587 1.00 92.12 208 LEU A C 1
ATOM 1646 O O . LEU A 1 208 ? 10.276 -10.527 -24.732 1.00 92.12 2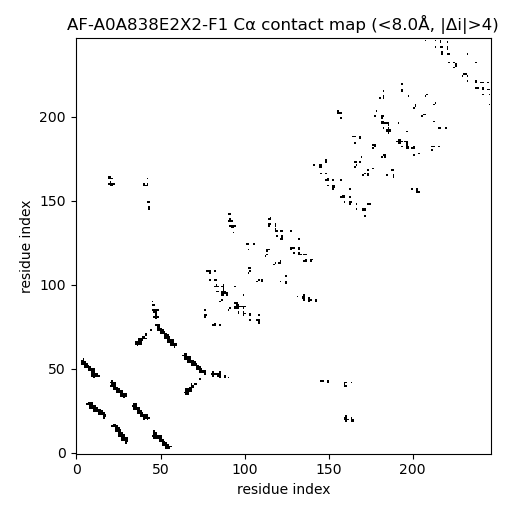08 LEU A O 1
ATOM 1650 N N . HIS A 1 209 ? 8.526 -11.651 -25.566 1.00 91.88 209 HIS A N 1
ATOM 1651 C CA . HIS A 1 209 ? 8.521 -11.012 -26.886 1.00 91.88 209 HIS A CA 1
ATOM 1652 C C . HIS A 1 209 ? 7.350 -10.036 -27.071 1.00 91.88 209 HIS A C 1
ATOM 1654 O O . HIS A 1 209 ? 6.985 -9.716 -28.201 1.00 91.88 209 HIS A O 1
ATOM 1660 N N . ALA A 1 210 ? 6.712 -9.593 -25.980 1.00 94.31 210 ALA A N 1
ATOM 1661 C CA . ALA A 1 210 ? 5.633 -8.616 -26.055 1.00 94.31 210 ALA A CA 1
ATOM 1662 C C . ALA A 1 210 ? 6.135 -7.315 -26.721 1.00 94.31 210 ALA A C 1
ATOM 1664 O O . ALA A 1 210 ? 7.191 -6.810 -26.327 1.00 94.31 210 ALA A O 1
ATOM 1665 N N . PRO A 1 211 ? 5.397 -6.733 -27.686 1.00 94.44 211 PRO A N 1
ATOM 1666 C CA . PRO A 1 211 ? 5.807 -5.495 -28.352 1.00 94.44 211 PRO A CA 1
ATOM 1667 C C . PRO A 1 211 ? 6.109 -4.351 -27.377 1.00 94.44 211 PRO A C 1
ATOM 1669 O O . PRO A 1 211 ? 7.060 -3.603 -27.586 1.00 94.44 211 PRO A O 1
ATOM 1672 N N . GLN A 1 212 ? 5.354 -4.256 -26.278 1.00 94.12 212 GLN A N 1
ATOM 1673 C CA . GLN A 1 212 ? 5.560 -3.264 -25.220 1.00 94.12 212 GLN A CA 1
ATOM 1674 C C . GLN A 1 212 ? 6.931 -3.417 -24.545 1.00 94.12 212 GLN A C 1
ATOM 1676 O O . GLN A 1 212 ? 7.620 -2.422 -24.320 1.00 94.12 212 GLN A O 1
ATOM 1681 N N . ARG A 1 213 ? 7.353 -4.663 -24.281 1.00 95.12 213 ARG A N 1
ATOM 1682 C CA . ARG A 1 213 ? 8.662 -4.988 -23.697 1.00 95.12 213 ARG A CA 1
ATOM 1683 C C . ARG A 1 213 ? 9.792 -4.577 -24.624 1.00 95.12 213 ARG A C 1
ATOM 1685 O O . ARG A 1 213 ? 10.727 -3.907 -24.197 1.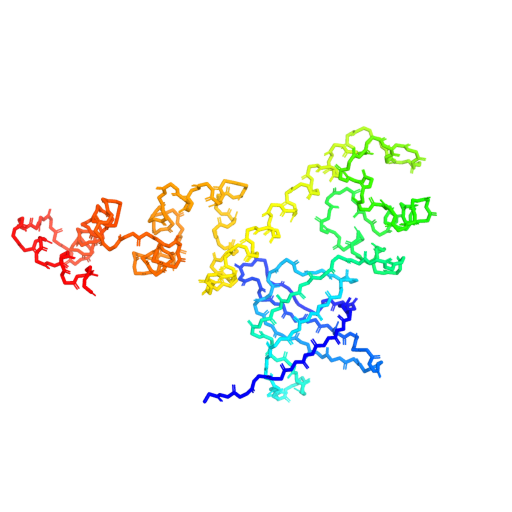00 95.12 213 ARG A O 1
ATOM 1692 N N . VAL A 1 214 ? 9.676 -4.946 -25.900 1.00 94.56 214 VAL A N 1
ATOM 1693 C CA . VAL A 1 214 ? 10.679 -4.623 -26.922 1.00 94.56 214 VAL A CA 1
ATOM 1694 C C . VAL A 1 214 ? 10.796 -3.110 -27.092 1.00 94.56 214 VAL A C 1
ATOM 1696 O O . VAL A 1 214 ? 11.899 -2.576 -27.034 1.00 94.56 214 VAL A O 1
ATOM 1699 N N . ALA A 1 215 ? 9.671 -2.405 -27.235 1.00 94.31 215 ALA A N 1
ATOM 1700 C CA . ALA A 1 215 ? 9.659 -0.952 -27.376 1.00 94.31 215 ALA A CA 1
ATOM 1701 C C . ALA A 1 215 ? 10.293 -0.250 -26.164 1.00 94.31 215 ALA A C 1
ATOM 1703 O O . ALA A 1 215 ? 11.156 0.610 -26.336 1.00 94.31 215 ALA A O 1
ATOM 1704 N N . SER A 1 216 ? 9.919 -0.649 -24.944 1.00 94.69 216 SER A N 1
ATOM 1705 C CA . SER A 1 216 ? 10.489 -0.069 -23.725 1.00 94.69 216 SER A CA 1
ATOM 1706 C C . SER A 1 216 ? 11.980 -0.392 -23.566 1.00 94.69 216 SER A C 1
ATOM 1708 O O . SER A 1 216 ? 12.758 0.488 -23.203 1.00 94.69 216 SER A O 1
ATOM 1710 N N . GLY A 1 217 ? 12.411 -1.605 -23.930 1.00 94.69 217 GLY A N 1
ATOM 1711 C CA . GLY A 1 217 ? 13.825 -1.987 -23.940 1.00 94.69 217 GLY A CA 1
ATOM 1712 C C . GLY A 1 217 ? 14.658 -1.137 -24.903 1.00 94.69 217 GLY A C 1
ATOM 1713 O O . GLY A 1 217 ? 15.730 -0.659 -24.531 1.00 94.69 217 GLY A O 1
ATOM 1714 N N . ILE A 1 218 ? 14.137 -0.869 -26.107 1.00 94.81 218 ILE A N 1
ATOM 1715 C CA . ILE A 1 218 ? 14.779 0.025 -27.084 1.00 94.81 218 ILE A CA 1
ATOM 1716 C C . ILE A 1 218 ? 14.909 1.440 -26.508 1.00 94.81 218 ILE A C 1
ATOM 1718 O O . ILE A 1 218 ? 15.998 2.015 -26.527 1.00 94.81 218 ILE A O 1
ATOM 1722 N N . LEU A 1 219 ? 13.820 2.000 -25.970 1.00 93.31 219 LEU A N 1
ATOM 1723 C CA . LEU A 1 219 ? 13.829 3.342 -25.376 1.00 93.31 219 LEU A CA 1
ATOM 1724 C C . LEU A 1 219 ? 14.813 3.440 -24.205 1.00 93.31 219 LEU A C 1
ATOM 1726 O O . LEU A 1 219 ? 15.539 4.428 -24.088 1.00 93.31 219 LEU A O 1
ATOM 1730 N N . TYR A 1 220 ? 14.894 2.400 -23.376 1.00 93.19 220 TYR A N 1
ATOM 1731 C CA . TYR A 1 220 ? 15.850 2.335 -22.277 1.00 93.19 220 TYR A CA 1
ATOM 1732 C C . TYR A 1 220 ? 17.303 2.282 -22.769 1.00 93.19 220 TYR A C 1
ATOM 1734 O O . TYR A 1 220 ? 18.158 2.994 -22.234 1.00 93.19 220 TYR A O 1
ATOM 1742 N N . ALA A 1 221 ? 17.591 1.487 -23.804 1.00 93.69 221 ALA A N 1
ATOM 1743 C CA . ALA A 1 221 ? 18.923 1.410 -24.401 1.00 93.69 221 ALA A CA 1
ATOM 1744 C C . ALA A 1 221 ? 19.355 2.757 -25.009 1.00 93.69 221 ALA A C 1
ATOM 1746 O O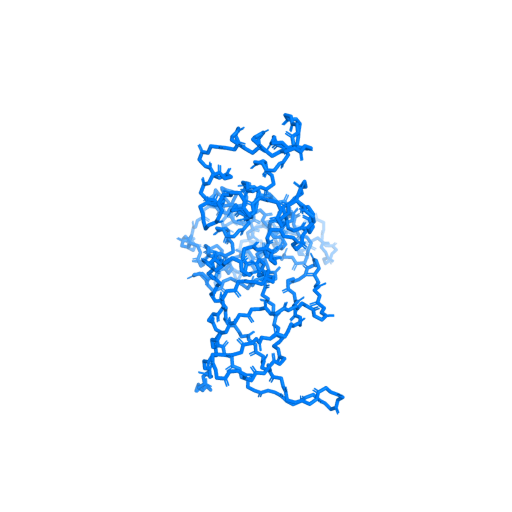 . ALA A 1 221 ? 20.490 3.191 -24.795 1.00 93.69 221 ALA A O 1
ATOM 1747 N N . ILE A 1 222 ? 18.437 3.456 -25.690 1.00 93.50 222 ILE A N 1
ATOM 1748 C CA . ILE A 1 222 ? 18.666 4.816 -26.204 1.00 93.50 222 ILE A CA 1
ATOM 1749 C C . ILE A 1 222 ? 18.932 5.783 -25.048 1.00 93.50 222 ILE A C 1
ATOM 1751 O O . ILE A 1 222 ? 19.954 6.460 -25.048 1.00 93.50 222 ILE A O 1
ATOM 1755 N N . SER A 1 223 ? 18.059 5.812 -24.037 1.00 90.50 223 SER A N 1
ATOM 1756 C CA . SER A 1 223 ? 18.196 6.703 -22.876 1.00 90.50 223 SER A CA 1
ATOM 1757 C C . SER A 1 223 ? 19.528 6.502 -22.149 1.00 90.50 223 SER A C 1
ATOM 1759 O O . SER A 1 223 ? 20.201 7.468 -21.789 1.00 90.50 223 SER A O 1
ATOM 1761 N N . THR A 1 224 ? 19.963 5.248 -22.008 1.00 91.44 224 THR A N 1
ATOM 1762 C CA . THR A 1 224 ? 21.262 4.903 -21.417 1.00 91.44 224 THR A CA 1
ATOM 1763 C C . THR A 1 224 ? 22.422 5.450 -22.250 1.00 91.44 224 THR A C 1
ATOM 1765 O O . THR A 1 224 ? 23.356 6.025 -21.694 1.00 91.44 224 THR A O 1
ATOM 1768 N N . ALA A 1 225 ? 22.365 5.325 -23.580 1.00 93.00 225 ALA A N 1
ATOM 1769 C CA . ALA A 1 225 ? 23.392 5.880 -24.458 1.00 93.00 225 ALA A CA 1
ATOM 1770 C C . ALA A 1 225 ? 23.438 7.417 -24.385 1.00 93.00 225 ALA A C 1
ATOM 1772 O O . ALA A 1 225 ? 24.519 7.999 -24.293 1.00 93.00 225 ALA A O 1
ATOM 1773 N N . THR A 1 226 ? 22.278 8.075 -24.339 1.00 92.88 226 THR A N 1
ATOM 1774 C CA . THR A 1 226 ? 22.192 9.531 -24.161 1.00 92.88 226 THR A CA 1
ATOM 1775 C C . THR A 1 226 ? 22.811 9.975 -22.835 1.00 92.88 226 THR A C 1
ATOM 1777 O O . THR A 1 226 ? 23.558 10.951 -22.801 1.00 92.88 226 THR A O 1
ATOM 1780 N N . GLN A 1 227 ? 22.573 9.240 -21.742 1.00 91.12 227 GLN A N 1
ATOM 1781 C CA . GLN A 1 227 ? 23.194 9.512 -20.435 1.00 91.12 227 GLN A CA 1
ATOM 1782 C C . GLN A 1 227 ? 24.722 9.342 -20.446 1.00 91.12 227 GLN A C 1
ATOM 1784 O O . GLN A 1 227 ? 25.412 9.976 -19.653 1.00 91.12 227 GLN A O 1
ATOM 1789 N N . GLN A 1 228 ? 25.257 8.530 -21.361 1.00 94.00 228 GLN A N 1
ATOM 1790 C CA . GLN A 1 228 ? 26.698 8.374 -21.601 1.00 94.00 228 GLN A CA 1
ATOM 1791 C C . GLN A 1 228 ? 27.276 9.462 -22.528 1.00 94.00 228 GLN A C 1
ATOM 1793 O O . GLN A 1 228 ? 28.465 9.435 -22.837 1.00 94.00 228 GLN A O 1
ATOM 1798 N N . GLY A 1 229 ? 26.461 10.431 -22.961 1.00 95.19 229 GLY A N 1
ATOM 1799 C CA . GLY A 1 229 ? 26.878 11.544 -23.816 1.00 95.19 229 GLY A CA 1
ATOM 1800 C C . GLY A 1 229 ? 26.809 11.254 -25.317 1.00 95.19 229 GLY A C 1
ATOM 1801 O O . GLY A 1 229 ? 27.265 12.072 -26.116 1.00 95.19 229 GLY A O 1
ATOM 1802 N N . HIS A 1 230 ? 26.241 10.117 -25.727 1.00 94.56 230 HIS A N 1
ATOM 1803 C CA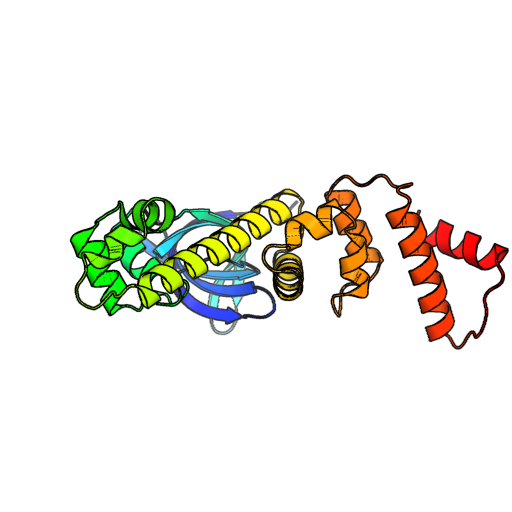 . HIS A 1 230 ? 26.049 9.819 -27.142 1.00 94.56 230 HIS A CA 1
ATOM 1804 C C . HIS A 1 230 ? 24.892 10.644 -27.725 1.00 94.56 230 HIS A C 1
ATOM 1806 O O . HIS A 1 230 ? 23.807 10.706 -27.152 1.00 94.56 230 HIS A O 1
ATOM 1812 N N . LEU A 1 231 ? 25.112 11.251 -28.895 1.00 94.62 231 LEU A N 1
ATOM 1813 C CA . LEU A 1 231 ? 24.075 11.974 -29.650 1.00 94.62 231 LEU A CA 1
ATOM 1814 C C . LEU A 1 231 ? 23.323 11.073 -30.641 1.00 94.62 231 LEU A C 1
ATOM 1816 O O . LEU A 1 231 ? 22.231 11.413 -31.086 1.00 94.62 231 LEU A O 1
ATOM 1820 N N . TYR A 1 232 ? 23.915 9.933 -30.995 1.00 93.19 232 TYR A N 1
ATOM 1821 C CA . TYR A 1 232 ? 23.333 8.917 -31.864 1.00 93.19 232 TYR A CA 1
ATOM 1822 C C . TYR A 1 232 ? 23.821 7.528 -31.439 1.00 93.19 232 TYR A C 1
ATOM 1824 O O . TYR A 1 232 ? 24.827 7.398 -30.740 1.00 93.19 232 TYR A O 1
ATOM 1832 N N . VAL A 1 233 ? 23.114 6.490 -31.882 1.00 94.00 233 VAL A N 1
ATOM 1833 C CA . VAL A 1 233 ? 23.529 5.086 -31.770 1.00 94.00 233 VAL A CA 1
ATOM 1834 C C . VAL A 1 233 ? 23.238 4.412 -33.104 1.00 94.00 233 VAL A C 1
ATOM 1836 O O . VAL A 1 233 ? 22.157 4.595 -33.665 1.00 94.00 233 VAL A O 1
ATOM 1839 N N . GLU A 1 234 ? 24.189 3.636 -33.621 1.00 96.38 234 GLU A N 1
ATOM 1840 C CA . GLU A 1 234 ? 23.973 2.859 -34.840 1.00 96.38 234 GLU A CA 1
ATOM 1841 C C . GLU A 1 234 ? 22.932 1.755 -34.626 1.00 96.38 234 GLU A C 1
ATOM 1843 O O . GLU A 1 234 ? 22.862 1.120 -33.573 1.00 96.38 234 GLU A O 1
ATOM 1848 N N . LEU A 1 235 ? 22.117 1.487 -35.647 1.00 96.06 235 LEU A N 1
ATOM 1849 C CA . LEU A 1 235 ? 20.982 0.570 -35.525 1.00 96.06 235 LEU A CA 1
ATOM 1850 C C . LEU A 1 235 ? 21.395 -0.854 -35.115 1.00 96.06 235 LEU A C 1
ATOM 1852 O O . LEU A 1 235 ? 20.675 -1.503 -34.356 1.00 96.06 235 LEU A O 1
ATOM 1856 N N . LEU A 1 236 ? 22.524 -1.356 -35.624 1.00 96.31 236 LEU A N 1
ATOM 1857 C CA . LEU A 1 236 ? 23.008 -2.703 -35.302 1.00 96.31 236 LEU A CA 1
ATOM 1858 C C . LEU A 1 236 ? 23.453 -2.802 -33.839 1.00 96.31 236 LEU A C 1
ATOM 1860 O O . LEU A 1 236 ? 23.058 -3.741 -33.145 1.00 96.31 236 LEU A O 1
ATOM 1864 N N . ASP A 1 237 ? 24.179 -1.799 -33.350 1.00 94.19 237 ASP A N 1
ATOM 1865 C CA . ASP A 1 237 ? 24.598 -1.725 -31.951 1.00 94.19 237 ASP A CA 1
ATOM 1866 C C . ASP A 1 237 ? 23.406 -1.571 -31.010 1.00 94.19 237 ASP A C 1
ATOM 1868 O O . ASP A 1 237 ? 23.350 -2.224 -29.967 1.00 94.19 237 ASP A O 1
ATOM 1872 N N . LEU A 1 238 ? 22.416 -0.754 -31.389 1.00 95.62 238 LEU A N 1
ATOM 1873 C CA . LEU A 1 238 ? 21.186 -0.599 -30.617 1.00 95.62 238 LEU A CA 1
ATOM 1874 C C . LEU A 1 238 ? 20.441 -1.930 -30.492 1.00 95.62 238 LEU A C 1
ATOM 1876 O O . LEU A 1 238 ? 20.018 -2.293 -29.394 1.00 95.62 238 LEU A O 1
ATOM 1880 N N . LYS A 1 239 ? 20.304 -2.674 -31.598 1.00 95.38 239 LYS A N 1
ATOM 1881 C CA . LYS A 1 239 ? 19.671 -4.001 -31.600 1.00 95.38 239 LYS A CA 1
ATOM 1882 C C . LYS A 1 239 ? 20.406 -4.970 -30.684 1.00 95.38 239 LYS A C 1
ATOM 1884 O O . LYS A 1 239 ? 19.754 -5.636 -29.887 1.00 95.38 239 LYS A O 1
ATOM 1889 N N . LYS A 1 240 ? 21.739 -5.016 -30.766 1.00 95.31 240 LYS A N 1
ATOM 1890 C CA . LYS A 1 240 ? 22.567 -5.890 -29.928 1.00 95.31 240 LYS A CA 1
ATOM 1891 C C . LYS A 1 240 ? 22.405 -5.563 -28.441 1.00 95.31 240 LYS A C 1
ATOM 1893 O O . LYS A 1 240 ? 22.028 -6.439 -27.673 1.00 95.31 240 LYS A O 1
ATOM 1898 N N . LYS A 1 241 ? 22.581 -4.293 -28.059 1.00 93.25 241 LYS A N 1
ATOM 1899 C CA . LYS A 1 241 ? 22.415 -3.830 -26.668 1.00 93.25 241 LYS A CA 1
ATOM 1900 C C . LYS A 1 241 ? 21.005 -4.081 -26.134 1.00 93.25 241 LYS A C 1
ATOM 1902 O O . LYS A 1 241 ? 20.836 -4.422 -24.970 1.00 93.25 241 LYS A O 1
ATOM 1907 N N . THR A 1 242 ? 19.988 -3.896 -26.977 1.00 94.19 242 THR A N 1
ATOM 1908 C CA . THR A 1 242 ? 18.598 -4.171 -26.596 1.00 94.19 242 THR A CA 1
ATOM 1909 C C . THR A 1 242 ? 18.379 -5.665 -26.388 1.00 94.19 242 THR A C 1
ATOM 1911 O O . THR A 1 242 ? 17.734 -6.038 -25.421 1.00 94.19 242 THR A O 1
ATOM 1914 N N . LEU A 1 243 ? 18.914 -6.529 -27.253 1.00 93.12 243 LEU A N 1
ATOM 1915 C CA . LEU A 1 243 ? 18.777 -7.976 -27.090 1.00 93.12 243 LEU A CA 1
ATOM 1916 C C . LEU A 1 243 ? 19.441 -8.449 -25.790 1.00 93.12 243 LEU A C 1
ATOM 1918 O O . LEU A 1 243 ? 18.780 -9.104 -24.999 1.00 93.12 243 LEU A O 1
ATOM 1922 N N . GLU A 1 244 ? 20.674 -8.008 -25.524 1.00 92.56 244 GLU A N 1
ATOM 1923 C CA . GLU A 1 244 ? 21.406 -8.301 -24.278 1.00 92.56 244 GLU A CA 1
ATOM 1924 C C . GLU A 1 244 ? 20.666 -7.812 -23.019 1.00 92.56 244 GLU A C 1
ATOM 1926 O O . GLU A 1 244 ? 20.792 -8.400 -21.952 1.00 92.56 244 GLU A O 1
ATOM 1931 N N . LEU A 1 245 ? 19.898 -6.722 -23.121 1.00 91.19 245 LEU A N 1
ATOM 1932 C CA . LEU A 1 245 ? 19.056 -6.219 -22.030 1.00 91.19 245 LEU A CA 1
ATOM 1933 C C . LEU A 1 245 ? 17.803 -7.079 -21.799 1.00 91.19 245 LEU A C 1
ATOM 1935 O O . LEU A 1 245 ? 17.275 -7.094 -20.687 1.00 91.19 245 LEU A O 1
ATOM 1939 N N . LEU A 1 246 ? 17.281 -7.691 -22.864 1.00 91.81 246 LEU A N 1
ATOM 1940 C CA . LEU A 1 246 ? 16.019 -8.430 -22.875 1.00 91.81 246 LEU A CA 1
ATOM 1941 C C . LEU A 1 246 ? 16.189 -9.942 -22.638 1.00 91.81 246 LEU A C 1
ATOM 1943 O O . LEU A 1 246 ? 15.168 -10.623 -22.484 1.00 91.81 246 LEU A O 1
ATOM 1947 N N . GLU A 1 247 ? 17.419 -10.449 -22.629 1.00 84.81 247 GLU A N 1
ATOM 1948 C CA . GLU A 1 247 ? 17.792 -11.808 -22.200 1.00 84.81 247 GLU A CA 1
ATOM 1949 C C . GLU A 1 247 ? 17.827 -11.936 -20.670 1.00 84.81 247 GLU A C 1
ATOM 1951 O O . GLU A 1 247 ? 17.306 -12.963 -20.175 1.00 84.81 247 GLU A O 1
#